Protein AF-A0A7J0CGS7-F1 (afdb_monomer)

Solvent-accessible surface area (backbone atoms only — not comparable to full-atom values): 20379 Å² total; per-residue (Å²): 140,84,88,83,87,84,87,86,82,91,81,88,86,82,91,82,91,81,92,81,90,77,93,69,84,81,72,85,71,76,72,71,74,71,77,75,74,74,71,81,88,81,63,102,56,85,58,61,68,60,52,49,52,50,50,28,60,75,68,41,31,47,98,86,70,43,71,40,63,70,55,50,46,46,33,71,73,74,38,60,82,83,57,97,81,66,72,70,46,84,43,82,38,80,36,41,23,65,70,33,46,52,50,44,50,42,43,39,75,65,57,28,50,64,46,78,47,51,88,56,91,55,56,73,32,62,70,45,42,68,52,36,56,39,71,93,54,63,36,67,67,86,49,95,53,86,90,54,68,48,64,77,43,71,78,81,80,65,86,88,43,59,65,61,55,50,50,36,58,74,70,67,52,89,84,76,89,79,73,94,56,48,52,48,98,87,67,48,82,56,32,68,50,78,43,76,56,96,92,45,74,46,38,43,52,54,39,73,77,55,43,60,75,66,52,48,73,73,69,55,72,90,82,76,82,68,75,75,75,72,78,78,73,74,73,77,86,82,76,81,86,83,74,93,71,89,75,91,77,85,86,79,88,81,89,83,89,83,90,81,90,75,95,73,77,88,80,78,83,78,79,81,79,86,74,84,85,81,82,80,79,82,87,76,86,81,88,82,85,83,82,89,133

Secondary structure (DSSP, 8-state):
--------------------------------PPP-PPPP---SS--HHHHHHHHHHHHTB-TTS-BSHHHHHHHHHH-SPP-TTPPP-EEEEE--SHHHHHHHHHHHHTT-EEEEE-SSSS---TT--EE-SBTTTTB---SSSTT--EESS-----TT-HHHHHHHHHTT----PPPSS-B-TTS-B----EEEETTEEEEHHHHHH-THHHHHTTT--S---PPPPS------TTSSS---------------------------------------PPPPPPP------

Structure (mmCIF, N/CA/C/O backbone):
data_AF-A0A7J0CGS7-F1
#
_entry.id   AF-A0A7J0CGS7-F1
#
loop_
_atom_site.group_PDB
_atom_site.id
_atom_site.type_symbol
_atom_site.label_atom_id
_atom_site.label_alt_id
_atom_site.label_comp_id
_atom_site.label_asym_id
_atom_site.label_entity_id
_atom_site.label_seq_id
_atom_site.pdbx_PDB_ins_code
_atom_site.Cartn_x
_atom_site.Cartn_y
_atom_site.Cartn_z
_atom_site.occupancy
_atom_site.B_iso_or_equiv
_atom_site.auth_seq_id
_atom_site.auth_comp_id
_atom_site.auth_asym_id
_atom_site.auth_atom_id
_atom_site.pdbx_PDB_model_num
ATOM 1 N N . MET A 1 1 ? 16.286 -44.276 34.178 1.00 36.44 1 MET A N 1
ATOM 2 C CA . MET A 1 1 ? 15.283 -45.361 34.215 1.00 36.44 1 MET A CA 1
ATOM 3 C C . MET A 1 1 ? 13.948 -44.654 34.363 1.00 36.44 1 MET A C 1
ATOM 5 O O . MET A 1 1 ? 13.832 -43.875 35.287 1.00 36.44 1 MET A O 1
ATOM 9 N N . GLU A 1 2 ? 13.006 -44.655 33.430 1.00 33.25 2 GLU A N 1
ATOM 10 C CA . GLU A 1 2 ? 12.547 -45.711 32.533 1.00 33.25 2 GLU A CA 1
ATOM 11 C C . GLU A 1 2 ? 11.778 -45.038 31.377 1.00 33.25 2 GLU A C 1
ATOM 13 O O . GLU A 1 2 ? 10.991 -44.120 31.606 1.00 33.25 2 GLU A O 1
ATOM 18 N N . ARG A 1 3 ? 12.046 -45.435 30.128 1.00 27.95 3 ARG A N 1
ATOM 19 C CA . ARG A 1 3 ? 11.238 -45.079 28.951 1.00 27.95 3 ARG A CA 1
ATOM 20 C C . ARG A 1 3 ? 10.433 -46.321 28.590 1.00 27.95 3 ARG A C 1
ATOM 22 O O . ARG A 1 3 ? 11.039 -47.327 28.239 1.00 27.95 3 ARG A O 1
ATOM 29 N N . ALA A 1 4 ? 9.108 -46.222 28.601 1.00 32.69 4 ALA A N 1
ATOM 30 C CA . ALA A 1 4 ? 8.231 -47.200 27.971 1.00 32.69 4 ALA A CA 1
ATOM 31 C C . ALA A 1 4 ? 7.630 -46.596 26.695 1.00 32.69 4 ALA A C 1
ATOM 33 O O . ALA A 1 4 ? 7.047 -45.511 26.703 1.00 32.69 4 ALA A O 1
ATOM 34 N N . GLN A 1 5 ? 7.849 -47.303 25.591 1.00 39.25 5 GLN A N 1
ATOM 35 C CA . GLN A 1 5 ? 7.242 -47.084 24.286 1.00 39.25 5 GLN A CA 1
ATOM 36 C C . GLN A 1 5 ? 5.815 -47.646 24.279 1.00 39.25 5 GLN A C 1
ATOM 38 O O . GLN A 1 5 ? 5.538 -48.643 24.938 1.00 39.25 5 GLN A O 1
ATOM 43 N N . GLY A 1 6 ? 4.934 -47.062 23.469 1.00 28.77 6 GLY A N 1
ATOM 44 C CA . GLY A 1 6 ? 3.619 -47.630 23.187 1.00 28.77 6 GLY A CA 1
ATOM 45 C C . GLY A 1 6 ? 2.931 -46.865 22.068 1.00 28.77 6 GLY A C 1
ATOM 46 O O . GLY A 1 6 ? 2.280 -45.855 22.313 1.00 28.77 6 GLY A O 1
ATOM 47 N N . GLY A 1 7 ? 3.111 -47.317 20.827 1.00 32.88 7 GLY A N 1
ATOM 48 C CA . GLY A 1 7 ? 2.268 -46.904 19.707 1.00 32.88 7 GLY A CA 1
ATOM 49 C C . GLY A 1 7 ? 0.998 -47.748 19.665 1.00 32.88 7 GLY A C 1
ATOM 50 O O . GLY A 1 7 ? 1.050 -48.915 20.029 1.00 32.88 7 GLY A O 1
ATOM 51 N N . PHE A 1 8 ? -0.115 -47.198 19.174 1.00 30.62 8 PHE A N 1
ATOM 52 C CA . PHE A 1 8 ? -1.236 -48.007 18.691 1.00 30.62 8 PHE A CA 1
ATOM 53 C C . PHE A 1 8 ? -1.986 -47.322 17.544 1.00 30.62 8 PHE A C 1
ATOM 55 O O . PHE A 1 8 ? -2.223 -46.116 17.537 1.00 30.62 8 PHE A O 1
ATOM 62 N N . SER A 1 9 ? -2.306 -48.152 16.552 1.00 31.42 9 SER A N 1
ATOM 63 C CA . SER A 1 9 ? -2.990 -47.858 15.295 1.00 31.42 9 SER A CA 1
ATOM 64 C C . SER A 1 9 ? -4.503 -48.116 15.398 1.00 31.42 9 SER A C 1
ATOM 66 O O . SER A 1 9 ? -4.988 -48.753 16.327 1.00 31.42 9 SER A O 1
ATOM 68 N N . ARG A 1 10 ? -5.218 -47.609 14.389 1.00 37.22 10 ARG A N 1
ATOM 69 C CA . ARG A 1 10 ? -6.670 -47.576 14.137 1.00 37.22 10 ARG A CA 1
ATOM 70 C C . ARG A 1 10 ? -7.429 -48.877 14.460 1.00 37.22 10 ARG A C 1
ATOM 72 O O . ARG A 1 10 ? -7.051 -49.926 13.946 1.00 37.22 10 ARG A O 1
ATOM 79 N N . ARG A 1 11 ? -8.618 -48.756 15.073 1.00 31.84 11 ARG A N 1
ATOM 80 C CA . ARG A 1 11 ? -9.937 -49.157 14.513 1.00 31.84 11 ARG A CA 1
ATOM 81 C C . ARG A 1 11 ? -11.082 -48.923 15.512 1.00 31.84 11 ARG A C 1
ATOM 83 O O . ARG A 1 11 ? -10.900 -48.929 16.719 1.00 31.84 11 ARG A O 1
ATOM 90 N N . SER A 1 12 ? -12.237 -48.688 14.905 1.00 32.53 12 SER A N 1
ATOM 91 C CA . SER A 1 12 ? -13.606 -48.489 15.375 1.00 32.53 12 SER A CA 1
ATOM 92 C C . SER A 1 12 ? -14.054 -49.236 16.636 1.00 32.53 12 SER A C 1
ATOM 94 O O . SER A 1 12 ? -13.762 -50.415 16.783 1.00 32.53 12 SER A O 1
ATOM 96 N N . PHE A 1 13 ? -14.932 -48.596 17.415 1.00 30.53 13 PHE A N 1
ATOM 97 C CA . PHE A 1 13 ? -15.983 -49.279 18.175 1.00 30.53 13 PHE A CA 1
ATOM 98 C C . PHE A 1 13 ? -17.294 -48.493 18.095 1.00 30.53 13 PHE A C 1
ATOM 100 O O . PHE A 1 13 ? -17.318 -47.270 18.227 1.00 30.53 13 PHE A O 1
ATOM 107 N N . ALA A 1 14 ? -18.368 -49.229 17.828 1.00 29.36 14 ALA A N 1
ATOM 108 C CA . ALA A 1 14 ? -19.745 -48.774 17.806 1.00 29.36 14 ALA A CA 1
ATOM 109 C C . ALA A 1 14 ? -20.474 -49.194 19.097 1.00 29.36 14 ALA A C 1
ATOM 111 O O . ALA A 1 14 ? -20.136 -50.216 19.685 1.00 29.36 14 ALA A O 1
ATOM 112 N N . ALA A 1 15 ? -21.531 -48.430 19.403 1.00 29.38 15 ALA A N 1
ATOM 113 C CA . ALA A 1 15 ? -22.762 -48.771 20.133 1.00 29.38 15 ALA A CA 1
ATOM 114 C C . ALA A 1 15 ? -22.770 -48.910 21.675 1.00 29.38 15 ALA A C 1
ATOM 116 O O . ALA A 1 15 ? -22.221 -49.847 22.238 1.00 29.38 15 ALA A O 1
ATOM 117 N N . ALA A 1 16 ? -23.552 -48.022 22.312 1.00 30.67 16 ALA A N 1
ATOM 118 C CA . ALA A 1 16 ? -24.637 -48.306 23.278 1.00 30.67 16 ALA A CA 1
ATOM 119 C C . ALA A 1 16 ? -25.334 -46.960 23.606 1.00 30.67 16 ALA A C 1
ATOM 121 O O . ALA A 1 16 ? -24.753 -46.103 24.259 1.00 30.67 16 ALA A O 1
ATOM 122 N N . VAL A 1 17 ? -26.392 -46.560 22.891 1.00 31.30 17 VAL A N 1
ATOM 123 C CA . VAL A 1 17 ? -27.827 -46.730 23.220 1.00 31.30 17 VAL A CA 1
ATOM 124 C C . VAL A 1 17 ? -28.184 -46.368 24.669 1.00 31.30 17 VAL A C 1
ATOM 126 O O . VAL A 1 17 ? -28.059 -47.178 25.578 1.00 31.30 17 VAL A O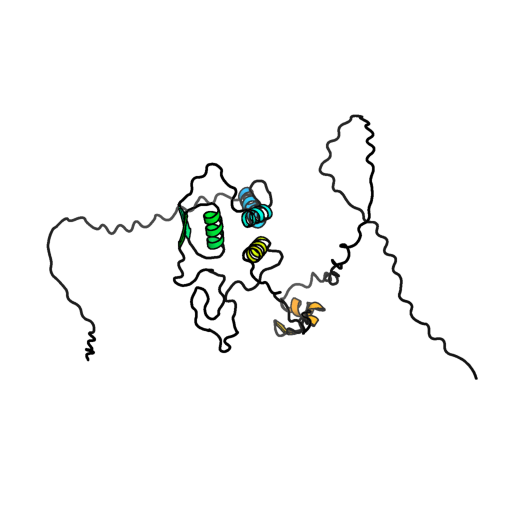 1
ATOM 129 N N . GLY A 1 18 ? -28.719 -45.155 24.832 1.00 31.28 18 GLY A N 1
ATOM 130 C CA . GLY A 1 18 ? -29.555 -44.725 25.950 1.00 31.28 18 GLY A CA 1
ATOM 131 C C . GLY A 1 18 ? -30.698 -43.883 25.384 1.00 31.28 18 GLY A C 1
ATOM 132 O O . GLY A 1 18 ? -30.481 -42.792 24.865 1.00 31.28 18 GLY A O 1
ATOM 133 N N . THR A 1 19 ? -31.896 -44.454 25.390 1.00 33.12 19 THR A N 1
ATOM 134 C CA . THR A 1 19 ? -33.140 -43.945 24.806 1.00 33.12 19 THR A CA 1
ATOM 135 C C . THR A 1 19 ? -33.780 -42.842 25.649 1.00 33.12 19 THR A C 1
ATOM 137 O O . THR A 1 19 ? -34.092 -43.074 26.813 1.00 33.12 19 THR A O 1
ATOM 140 N N . ALA A 1 20 ? -34.098 -41.704 25.030 1.00 35.62 20 ALA A N 1
ATOM 141 C CA . ALA A 1 20 ? -35.279 -40.904 25.359 1.00 35.62 20 ALA A CA 1
ATOM 142 C C . ALA A 1 20 ? -35.739 -40.157 24.098 1.00 35.62 20 ALA A C 1
ATOM 144 O O . ALA A 1 20 ? -35.007 -39.376 23.495 1.00 35.62 20 ALA A O 1
ATOM 145 N N . THR A 1 21 ? -36.948 -40.485 23.665 1.00 34.28 21 THR A N 1
ATOM 146 C CA . THR A 1 21 ? -37.617 -40.056 22.440 1.00 34.28 21 THR A CA 1
ATOM 147 C C . THR A 1 21 ? -38.177 -38.641 22.552 1.00 34.28 21 THR A C 1
ATOM 149 O O . THR A 1 21 ? -39.047 -38.407 23.385 1.00 34.28 21 THR A O 1
ATOM 152 N N . VAL A 1 22 ? -37.804 -37.750 21.630 1.00 37.41 22 VAL A N 1
ATOM 153 C CA . VAL A 1 22 ? -38.732 -36.754 21.072 1.00 37.41 22 VAL A CA 1
ATOM 154 C C . VAL A 1 22 ? -38.480 -36.697 19.571 1.00 37.41 22 VAL A C 1
ATOM 156 O O . VAL A 1 22 ? -37.397 -36.340 19.113 1.00 37.41 22 VAL A O 1
ATOM 159 N N . ALA A 1 23 ? -39.484 -37.116 18.809 1.00 38.81 23 ALA A N 1
ATOM 160 C CA . ALA A 1 23 ? -39.518 -36.944 17.373 1.00 38.81 23 ALA A CA 1
ATOM 161 C C . ALA A 1 23 ? -39.692 -35.455 17.057 1.00 38.81 23 ALA A C 1
ATOM 163 O O . ALA A 1 23 ? -40.752 -34.882 17.296 1.00 38.81 23 ALA A O 1
ATOM 164 N N . THR A 1 24 ? -38.675 -34.848 16.462 1.00 39.62 24 THR A N 1
ATOM 165 C CA . THR A 1 24 ? -38.860 -33.670 15.618 1.00 39.62 24 THR A CA 1
ATOM 166 C C . THR A 1 24 ? -38.235 -34.008 14.283 1.00 39.62 24 THR A C 1
ATOM 168 O O . THR A 1 24 ? -37.026 -34.207 14.173 1.00 39.62 24 THR A O 1
ATOM 171 N N . ALA A 1 25 ? -39.095 -34.163 13.279 1.00 39.66 25 ALA A N 1
ATOM 172 C CA . ALA A 1 25 ? -38.705 -34.383 11.903 1.00 39.66 25 ALA A CA 1
ATOM 173 C C . ALA A 1 25 ? -37.653 -33.339 11.506 1.00 39.66 25 ALA A C 1
ATOM 175 O O . ALA A 1 25 ? -37.941 -32.144 11.450 1.00 39.66 25 ALA A O 1
ATOM 176 N N . LEU A 1 26 ? -36.431 -33.792 11.231 1.00 37.88 26 LEU A N 1
ATOM 177 C CA . LEU A 1 26 ? -35.464 -33.007 10.481 1.00 37.88 26 LEU A CA 1
ATOM 178 C C . LEU A 1 26 ? -35.989 -32.945 9.049 1.00 37.88 26 LEU A C 1
ATOM 180 O O . LEU A 1 26 ? -35.627 -33.750 8.195 1.00 37.88 26 LEU A O 1
ATOM 184 N N . THR A 1 27 ? -36.894 -32.005 8.791 1.00 41.59 27 THR A N 1
ATOM 185 C CA . THR A 1 27 ? -37.111 -31.532 7.434 1.00 41.59 27 THR A CA 1
ATOM 186 C C . THR A 1 27 ? -35.782 -30.963 6.976 1.00 41.59 27 THR A C 1
ATOM 188 O O . THR A 1 27 ? -35.353 -29.907 7.445 1.00 41.59 27 THR A O 1
ATOM 191 N N . SER A 1 28 ? -35.126 -31.690 6.079 1.00 46.78 28 SER A N 1
ATOM 192 C CA . SER A 1 28 ? -34.037 -31.233 5.224 1.00 46.78 28 SER A CA 1
ATOM 193 C C . SER A 1 28 ? -34.545 -30.093 4.337 1.00 46.78 28 SER A C 1
ATOM 195 O O . SER A 1 28 ? -34.706 -30.232 3.130 1.00 46.78 28 SER A O 1
ATOM 197 N N . GLY A 1 29 ? -34.873 -28.962 4.953 1.00 40.53 29 GLY A N 1
ATOM 198 C CA . GLY A 1 29 ? -35.228 -27.727 4.289 1.00 40.53 29 GLY A CA 1
ATOM 199 C C . GLY A 1 29 ? -33.946 -27.011 3.919 1.00 40.53 29 GLY A C 1
ATOM 200 O O . GLY A 1 29 ? -33.570 -26.037 4.562 1.00 40.53 29 GLY A O 1
ATOM 201 N N . VAL A 1 30 ? -33.267 -27.488 2.876 1.00 40.78 30 VAL A N 1
ATOM 202 C CA . VAL A 1 30 ? -32.471 -26.570 2.065 1.00 40.78 30 VAL A CA 1
ATOM 203 C C . VAL A 1 30 ? -33.504 -25.657 1.420 1.00 40.78 30 VAL A C 1
ATOM 205 O O . VAL A 1 30 ? -34.083 -25.989 0.388 1.00 40.78 30 VAL A O 1
ATOM 208 N N . THR A 1 31 ? -33.813 -24.531 2.060 1.00 42.56 31 THR A N 1
ATOM 209 C CA . THR A 1 31 ? -34.445 -23.429 1.350 1.00 42.56 31 THR A CA 1
ATOM 210 C C . THR A 1 31 ? -33.420 -22.979 0.326 1.00 42.56 31 THR A C 1
ATOM 212 O O . THR A 1 31 ? -32.482 -22.242 0.627 1.00 42.56 31 THR A O 1
ATOM 215 N N . ALA A 1 32 ? -33.549 -23.499 -0.896 1.00 50.34 32 ALA A N 1
ATOM 216 C CA . ALA A 1 32 ? -32.925 -22.890 -2.049 1.00 50.34 32 ALA A CA 1
ATOM 217 C C . ALA A 1 32 ? -33.313 -21.412 -1.987 1.00 50.34 32 ALA A C 1
ATOM 219 O O . ALA A 1 32 ? -34.501 -21.081 -2.032 1.00 50.34 32 ALA A O 1
ATOM 220 N N . ALA A 1 33 ? -32.327 -20.541 -1.767 1.00 48.97 33 ALA A N 1
ATOM 221 C CA . ALA A 1 33 ? -32.548 -19.113 -1.866 1.00 48.97 33 ALA A CA 1
ATOM 222 C C . ALA A 1 33 ? -33.216 -18.883 -3.222 1.00 48.97 33 ALA A C 1
ATOM 224 O O . ALA A 1 33 ? -32.679 -19.312 -4.249 1.00 48.97 33 ALA A O 1
ATOM 225 N N . ALA A 1 34 ? -34.414 -18.293 -3.210 1.00 52.81 34 ALA A N 1
ATOM 226 C CA . ALA A 1 34 ? -35.090 -17.907 -4.436 1.00 52.81 34 ALA A CA 1
ATOM 227 C C . ALA A 1 34 ? -34.072 -17.160 -5.313 1.00 52.81 34 ALA A C 1
ATOM 229 O O . ALA A 1 34 ? -33.288 -16.370 -4.766 1.00 52.81 34 ALA A O 1
ATOM 230 N N . PRO A 1 35 ? -34.017 -17.424 -6.632 1.00 48.00 35 PRO A N 1
ATOM 231 C CA . PRO A 1 35 ? -33.112 -16.690 -7.498 1.00 48.00 35 PRO A CA 1
ATOM 232 C C . PRO A 1 35 ? -33.400 -15.213 -7.265 1.00 48.00 35 PRO A C 1
ATOM 234 O O . PRO A 1 35 ? -34.552 -14.791 -7.367 1.00 48.00 35 PRO A O 1
ATOM 237 N N . ALA A 1 36 ? -32.379 -14.459 -6.855 1.00 50.84 36 ALA A N 1
ATOM 238 C CA . ALA A 1 36 ? -32.521 -13.032 -6.636 1.00 50.84 36 ALA A CA 1
ATOM 239 C C . ALA A 1 36 ? -33.161 -12.452 -7.899 1.00 50.84 36 ALA A C 1
ATOM 241 O O . ALA A 1 36 ? -32.577 -12.570 -8.981 1.00 50.84 36 ALA A O 1
ATOM 242 N N . GLN A 1 37 ? -34.378 -11.907 -7.776 1.00 51.25 37 GLN A N 1
ATOM 243 C CA . GLN A 1 37 ? -35.023 -11.200 -8.872 1.00 51.25 37 GLN A CA 1
ATOM 244 C C . GLN A 1 37 ? -33.985 -10.215 -9.408 1.00 51.25 37 GLN A C 1
ATOM 246 O O . GLN A 1 37 ? -33.494 -9.362 -8.663 1.00 51.25 37 GLN A O 1
ATOM 251 N N . ALA A 1 38 ? -33.589 -10.381 -10.672 1.00 57.66 38 ALA A N 1
ATOM 252 C CA . ALA A 1 38 ? -32.702 -9.433 -11.315 1.00 57.66 38 ALA A CA 1
ATOM 253 C C . ALA A 1 38 ? -33.351 -8.056 -11.166 1.00 57.66 38 ALA A C 1
ATOM 255 O O . ALA A 1 38 ? -34.500 -7.873 -11.573 1.00 57.66 38 ALA A O 1
ATOM 256 N N . ALA A 1 39 ? -32.638 -7.125 -10.524 1.00 57.06 39 ALA A N 1
ATOM 257 C CA . ALA A 1 39 ? -33.094 -5.751 -10.390 1.00 57.06 39 ALA A CA 1
ATOM 258 C C . ALA A 1 39 ? -33.561 -5.254 -11.768 1.00 57.06 39 ALA A C 1
ATOM 260 O O . ALA A 1 39 ? -32.897 -5.579 -12.765 1.00 57.06 39 ALA A O 1
ATOM 261 N N . PRO A 1 40 ? -34.687 -4.523 -11.848 1.00 52.81 40 PRO A N 1
ATOM 262 C CA . PRO A 1 40 ? -35.195 -4.036 -13.120 1.00 52.81 40 PRO A CA 1
ATOM 263 C C . PRO A 1 40 ? -34.061 -3.296 -13.827 1.00 52.81 40 PRO A C 1
ATOM 265 O O . PRO A 1 40 ? -33.469 -2.363 -13.281 1.00 52.81 40 PRO A O 1
ATOM 268 N N . ARG A 1 41 ? -33.693 -3.779 -15.018 1.00 57.53 41 ARG A N 1
ATOM 269 C CA . ARG A 1 41 ? -32.693 -3.135 -15.871 1.00 57.53 41 ARG A CA 1
ATOM 270 C C . ARG A 1 41 ? -33.346 -1.950 -16.571 1.00 57.53 41 ARG A C 1
ATOM 272 O O . ARG A 1 41 ? -33.463 -1.943 -17.788 1.00 57.53 41 ARG A O 1
ATOM 279 N N . ASP A 1 42 ? -33.756 -0.965 -15.786 1.00 62.72 42 ASP A N 1
ATOM 280 C CA . ASP A 1 42 ? -34.109 0.350 -16.296 1.00 62.72 42 ASP A CA 1
ATOM 281 C C . ASP A 1 42 ? -32.905 1.267 -16.133 1.00 62.72 42 ASP A C 1
ATOM 283 O O . ASP A 1 42 ? -32.657 1.835 -15.072 1.00 62.72 42 ASP A O 1
ATOM 287 N N . SER A 1 43 ? -32.125 1.376 -17.204 1.00 59.62 43 SER A N 1
ATOM 288 C CA . SER A 1 43 ? -31.424 2.613 -17.540 1.00 59.62 43 SER A CA 1
ATOM 289 C C . SER A 1 43 ? -30.907 2.498 -18.973 1.00 59.62 43 SER A C 1
ATOM 291 O O . SER A 1 43 ? -29.764 2.113 -19.214 1.00 59.62 43 SER A O 1
ATOM 293 N N . THR A 1 44 ? -31.743 2.840 -19.949 1.00 64.12 44 THR A N 1
ATOM 294 C CA . THR A 1 44 ? -31.315 3.071 -21.341 1.00 64.12 44 THR A CA 1
ATOM 295 C C . THR A 1 44 ? -30.529 4.384 -21.505 1.00 64.12 44 THR A C 1
ATOM 297 O O . THR A 1 44 ? -30.223 4.786 -22.623 1.00 64.12 44 THR A O 1
ATOM 300 N N . GLY A 1 45 ? -30.150 5.038 -20.399 1.00 68.50 45 GLY A N 1
ATOM 301 C CA . GLY A 1 45 ? -29.319 6.239 -20.355 1.00 68.50 45 GLY A CA 1
ATOM 302 C C . GLY A 1 45 ? -28.151 6.103 -19.377 1.00 68.50 45 GLY A C 1
ATOM 303 O O . GLY A 1 45 ? -28.205 5.336 -18.415 1.00 68.50 45 GLY A O 1
ATOM 304 N N . ILE A 1 46 ? -27.081 6.856 -19.636 1.00 80.75 46 ILE A N 1
ATOM 305 C CA . ILE A 1 46 ? -25.940 6.994 -18.726 1.00 80.75 46 ILE A CA 1
ATOM 306 C C . ILE A 1 46 ? -26.437 7.669 -17.442 1.00 80.75 46 ILE A C 1
ATOM 308 O O . ILE A 1 46 ? -26.867 8.819 -17.469 1.00 80.75 46 ILE A O 1
ATOM 312 N N . ASP A 1 47 ? -26.372 6.950 -16.322 1.00 90.62 47 ASP A N 1
ATOM 313 C CA . ASP A 1 47 ? -26.670 7.490 -14.995 1.00 90.62 47 ASP A CA 1
ATOM 314 C C . ASP A 1 47 ? -25.545 8.455 -14.585 1.00 90.62 47 ASP A C 1
ATOM 316 O O . ASP A 1 47 ? -24.457 8.044 -14.165 1.00 90.62 47 ASP A O 1
ATOM 320 N N . PHE A 1 48 ? -25.799 9.752 -14.769 1.00 91.38 48 PHE A N 1
ATOM 321 C CA . PHE A 1 48 ? -24.832 10.810 -14.494 1.00 91.38 48 PHE A CA 1
ATOM 322 C C . PHE A 1 48 ? -24.390 10.825 -13.026 1.00 91.38 48 PHE A C 1
ATOM 324 O O . PHE A 1 48 ? -23.210 11.046 -12.757 1.00 91.38 48 PHE A O 1
ATOM 331 N N . ASP A 1 49 ? -25.284 10.516 -12.086 1.00 92.38 49 ASP A N 1
ATOM 332 C CA . ASP A 1 49 ? -24.959 10.491 -10.659 1.00 92.38 49 ASP A CA 1
ATOM 333 C C . ASP A 1 49 ? -24.010 9.337 -10.329 1.00 92.38 49 ASP A C 1
ATOM 335 O O . ASP A 1 49 ? -23.048 9.513 -9.573 1.00 92.38 49 ASP A O 1
ATOM 339 N N . ARG A 1 50 ? -24.195 8.168 -10.962 1.00 93.69 50 ARG A N 1
ATOM 340 C CA . ARG A 1 50 ? -23.217 7.068 -10.875 1.00 93.69 50 ARG A CA 1
ATOM 341 C C . ARG A 1 50 ? -21.881 7.453 -11.491 1.00 93.69 50 ARG A C 1
ATOM 343 O O . ARG A 1 50 ? -20.842 7.191 -10.881 1.00 93.69 50 ARG A O 1
ATOM 350 N N . CYS A 1 51 ? -21.883 8.073 -12.671 1.00 95.25 51 CYS A N 1
ATOM 351 C CA . CYS A 1 51 ? -20.654 8.548 -13.307 1.00 95.25 51 CYS A CA 1
ATOM 352 C C . CYS A 1 51 ? -19.910 9.543 -12.411 1.00 95.25 51 CYS A C 1
ATOM 354 O O . CYS A 1 51 ? -18.697 9.421 -12.236 1.00 95.25 51 CYS A O 1
ATOM 356 N N . LEU A 1 52 ? -20.631 10.479 -11.794 1.00 94.69 52 LEU A N 1
ATOM 357 C CA . LEU A 1 52 ? -20.066 11.470 -10.890 1.00 94.69 52 LEU A CA 1
ATOM 358 C C . LEU A 1 52 ? -19.530 10.830 -9.602 1.00 94.69 52 LEU A C 1
ATOM 360 O O . LEU A 1 52 ? -18.431 11.169 -9.165 1.00 94.69 52 LEU A O 1
ATOM 364 N N . ALA A 1 53 ? -20.243 9.862 -9.021 1.00 95.00 53 ALA A N 1
ATOM 365 C CA . ALA A 1 53 ? -19.771 9.114 -7.856 1.00 95.00 53 ALA A CA 1
ATOM 366 C C . ALA A 1 53 ? -18.470 8.346 -8.152 1.00 95.00 53 ALA A C 1
ATOM 368 O O . ALA A 1 53 ? -17.527 8.388 -7.357 1.00 95.00 53 ALA A O 1
ATOM 369 N N . VAL A 1 54 ? -18.385 7.694 -9.318 1.00 96.12 54 VAL A N 1
ATOM 370 C CA . VAL A 1 54 ? -17.163 7.015 -9.775 1.00 96.12 54 VAL A CA 1
ATOM 371 C C . VAL A 1 54 ? -16.036 8.021 -10.007 1.00 96.12 54 VAL A C 1
ATOM 373 O O . VAL A 1 54 ? -14.919 7.790 -9.547 1.00 96.12 54 VAL A O 1
ATOM 376 N N . ALA A 1 55 ? -16.313 9.150 -10.663 1.00 97.12 55 ALA A N 1
ATOM 377 C CA . ALA A 1 55 ? -15.320 10.194 -10.903 1.00 97.12 55 ALA A CA 1
ATOM 378 C C . ALA A 1 55 ? -14.746 10.743 -9.588 1.00 97.12 55 ALA A C 1
ATOM 380 O O . ALA A 1 55 ? -13.527 10.815 -9.436 1.00 97.12 55 ALA A O 1
ATOM 381 N N . ARG A 1 56 ? -15.599 11.040 -8.600 1.00 97.56 56 ARG A N 1
ATOM 382 C CA . ARG A 1 56 ? -15.174 11.469 -7.258 1.00 97.56 56 ARG A CA 1
ATOM 383 C C . ARG A 1 56 ? -14.317 10.415 -6.567 1.00 97.56 56 ARG A C 1
ATOM 385 O O . ARG A 1 56 ? -13.273 10.754 -6.020 1.00 97.56 56 ARG A O 1
ATOM 392 N N . ALA A 1 57 ? -14.695 9.138 -6.639 1.00 96.25 57 ALA A N 1
ATOM 393 C CA . ALA A 1 57 ? -13.902 8.055 -6.060 1.00 96.25 57 ALA A CA 1
ATOM 394 C C . ALA A 1 57 ? -12.521 7.914 -6.727 1.00 96.25 57 ALA A C 1
ATOM 396 O O . ALA A 1 57 ? -11.516 7.775 -6.029 1.00 96.25 57 ALA A O 1
ATOM 397 N N . LEU A 1 58 ? -12.455 7.997 -8.062 1.00 96.94 58 LEU A N 1
ATOM 398 C CA . LEU A 1 58 ? -11.205 7.931 -8.831 1.00 96.94 58 LEU A CA 1
ATOM 399 C C . LEU A 1 58 ? -10.282 9.119 -8.544 1.00 96.94 58 LEU A C 1
ATOM 401 O O . LEU A 1 58 ? -9.073 8.944 -8.400 1.00 96.94 58 LEU A O 1
ATOM 405 N N . LEU A 1 59 ? -10.855 10.318 -8.44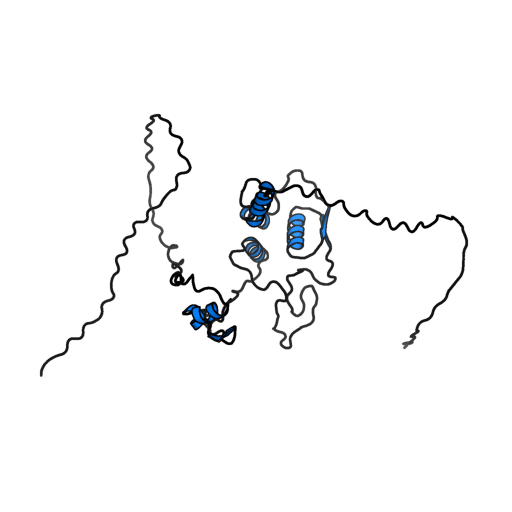3 1.00 96.94 59 LEU A N 1
ATOM 406 C CA . LEU A 1 59 ? -10.133 11.555 -8.145 1.00 96.94 59 LEU A CA 1
ATOM 407 C C . LEU A 1 59 ? -9.890 11.758 -6.641 1.00 96.94 59 LEU A C 1
ATOM 409 O O . LEU A 1 59 ? -9.228 12.719 -6.250 1.00 96.94 59 LEU A O 1
ATOM 413 N N . VAL A 1 60 ? -10.381 10.842 -5.799 1.00 96.44 60 VAL A N 1
ATOM 414 C CA . VAL A 1 60 ? -10.234 10.870 -4.337 1.00 96.44 60 VAL A CA 1
ATOM 415 C C . VAL A 1 60 ? -10.791 12.181 -3.755 1.00 96.44 60 VAL A C 1
ATOM 417 O O . VAL A 1 60 ? -10.136 12.885 -2.980 1.00 96.44 60 VAL A O 1
ATOM 420 N N . LEU A 1 61 ? -12.018 12.509 -4.164 1.00 97.31 61 LEU A N 1
ATOM 421 C CA . LEU A 1 61 ? -12.796 13.672 -3.739 1.00 97.31 61 LEU A CA 1
ATOM 422 C C . LEU A 1 61 ? -13.936 13.262 -2.799 1.00 97.31 61 LEU A C 1
ATOM 424 O O . LEU A 1 61 ? -14.400 12.120 -2.827 1.00 97.31 61 LEU A O 1
ATOM 428 N N . ASP A 1 62 ? -14.391 14.198 -1.968 1.00 95.94 62 ASP A N 1
ATOM 429 C CA . ASP A 1 62 ? -15.622 14.039 -1.188 1.00 95.94 62 ASP A CA 1
ATOM 430 C C . ASP A 1 62 ? -16.892 14.426 -1.974 1.00 95.94 62 ASP A C 1
ATOM 432 O O . ASP A 1 62 ? -16.857 14.652 -3.183 1.00 95.94 62 ASP A O 1
ATOM 436 N N . SER A 1 63 ? -18.042 14.456 -1.290 1.00 94.44 63 SER A N 1
ATOM 437 C CA . SER A 1 63 ? -19.334 14.822 -1.888 1.00 94.44 63 SER A CA 1
ATOM 438 C C . SER A 1 63 ? -19.414 16.280 -2.344 1.00 94.44 63 SER A C 1
ATOM 440 O O . SER A 1 63 ? -20.257 16.592 -3.180 1.00 94.44 63 SER A O 1
ATOM 442 N N . ASP A 1 64 ? -18.544 17.143 -1.812 1.00 95.44 64 ASP A N 1
ATOM 443 C CA . ASP A 1 64 ? -18.475 18.576 -2.103 1.00 95.44 64 ASP A CA 1
ATOM 444 C C . ASP A 1 64 ? -17.341 18.879 -3.108 1.00 95.44 64 ASP A C 1
ATOM 446 O O . ASP A 1 64 ? -16.895 20.023 -3.216 1.00 95.44 64 ASP A O 1
ATOM 450 N N . ASP A 1 65 ? -16.827 17.850 -3.796 1.00 96.50 65 ASP A N 1
ATOM 451 C CA . ASP A 1 65 ? -15.724 17.922 -4.762 1.00 96.50 65 ASP A CA 1
ATOM 452 C C . ASP A 1 65 ? -14.390 18.419 -4.170 1.00 96.50 65 ASP A C 1
ATOM 454 O O . ASP A 1 65 ? -13.518 18.935 -4.877 1.00 96.50 65 ASP A O 1
ATOM 458 N N . ARG A 1 66 ? -14.179 18.232 -2.858 1.00 97.25 66 ARG A N 1
ATOM 459 C CA . ARG A 1 66 ? -12.925 18.610 -2.188 1.00 97.25 66 ARG A CA 1
ATOM 460 C C . ARG A 1 66 ? -11.935 17.441 -2.143 1.00 97.25 66 ARG A C 1
ATOM 462 O O . ARG A 1 66 ? -12.327 16.322 -1.809 1.00 97.25 66 ARG A O 1
ATOM 469 N N . PRO A 1 67 ? -10.627 17.675 -2.378 1.00 97.12 67 PRO A N 1
ATOM 470 C CA . PRO A 1 67 ? -9.610 16.630 -2.272 1.00 97.12 67 PRO A CA 1
ATOM 471 C C . PRO A 1 67 ? -9.503 16.026 -0.868 1.00 97.12 67 PRO A C 1
ATOM 473 O O . PRO A 1 67 ? -9.272 16.731 0.117 1.00 97.12 67 PRO A O 1
ATOM 476 N N . LEU A 1 68 ? -9.577 14.697 -0.773 1.00 97.00 68 LEU A N 1
ATOM 477 C CA . LEU A 1 68 ? -9.509 13.980 0.505 1.00 97.00 68 LEU A CA 1
ATOM 478 C C . LEU A 1 68 ? -8.074 13.730 0.993 1.00 97.00 68 LEU A C 1
ATOM 480 O O . LEU A 1 68 ? -7.846 13.600 2.198 1.00 97.00 68 LEU A O 1
ATOM 484 N N . VAL A 1 69 ? -7.085 13.687 0.094 1.00 96.88 69 VAL A N 1
ATOM 485 C CA . VAL A 1 69 ? -5.690 13.341 0.438 1.00 96.88 69 VAL A CA 1
ATOM 486 C C . VAL A 1 69 ? -5.091 14.247 1.532 1.00 96.88 69 VAL A C 1
ATOM 488 O O . VAL A 1 69 ? -4.569 13.695 2.506 1.00 96.88 69 VAL A O 1
ATOM 491 N N . PRO A 1 70 ? -5.201 15.593 1.481 1.00 96.50 70 PRO A N 1
ATOM 492 C CA . PRO A 1 70 ? -4.673 16.458 2.545 1.00 96.50 70 PRO A CA 1
ATOM 493 C C . PRO A 1 70 ? -5.334 16.211 3.911 1.00 96.50 70 PRO A C 1
ATOM 495 O O . PRO A 1 70 ? -4.682 16.240 4.963 1.00 96.50 70 PRO A O 1
ATOM 498 N N . ARG A 1 71 ? -6.638 15.908 3.908 1.00 95.56 71 ARG A N 1
ATOM 499 C CA . ARG A 1 71 ? -7.378 15.540 5.120 1.00 95.56 71 ARG A CA 1
ATOM 500 C C . ARG A 1 71 ? -6.864 14.218 5.687 1.00 95.56 71 ARG A C 1
ATOM 502 O O . ARG A 1 71 ? -6.624 14.133 6.890 1.00 95.56 71 ARG A O 1
ATOM 509 N N . TYR A 1 72 ? -6.634 13.213 4.846 1.00 96.69 72 TYR A N 1
ATOM 510 C CA . TYR A 1 72 ? -6.065 11.934 5.276 1.00 96.69 72 TYR A CA 1
ATOM 511 C C . TYR A 1 72 ? -4.642 12.077 5.820 1.00 96.69 72 TYR A C 1
ATOM 513 O O . TYR A 1 72 ? -4.347 11.499 6.862 1.00 96.69 72 TYR A O 1
ATOM 521 N N . GLN A 1 73 ? -3.786 12.907 5.217 1.00 95.62 73 GLN A N 1
ATOM 522 C CA . GLN A 1 73 ? -2.465 13.216 5.786 1.00 95.62 73 GLN A CA 1
ATOM 523 C C . GLN A 1 73 ? -2.575 13.835 7.183 1.00 95.62 73 GLN A C 1
ATOM 525 O O . GLN A 1 73 ? -1.819 13.480 8.087 1.00 95.62 73 GLN A O 1
ATOM 530 N N . THR A 1 74 ? -3.539 14.736 7.382 1.00 95.88 74 THR A N 1
ATOM 531 C CA . THR A 1 74 ? -3.796 15.330 8.700 1.00 95.88 74 THR A CA 1
ATOM 532 C C . THR A 1 74 ? -4.217 14.269 9.714 1.00 95.88 74 THR A C 1
ATOM 534 O O . THR A 1 74 ? -3.702 14.272 10.830 1.00 95.88 74 THR A O 1
ATOM 537 N N . VAL A 1 75 ? -5.093 13.335 9.325 1.00 96.12 75 VAL A N 1
ATOM 538 C CA . VAL A 1 75 ? -5.506 12.205 10.174 1.00 96.12 75 VAL A CA 1
ATOM 539 C C . VAL A 1 75 ? -4.326 11.299 10.516 1.00 96.12 75 VAL A C 1
ATOM 541 O O . VAL A 1 75 ? -4.180 10.907 11.669 1.00 96.12 75 VAL A O 1
ATOM 544 N N . LEU A 1 76 ? -3.450 10.999 9.555 1.00 95.62 76 LEU A N 1
ATOM 545 C CA . LEU A 1 76 ? -2.251 10.205 9.821 1.00 95.62 76 LEU A CA 1
ATOM 546 C C . LEU A 1 76 ? -1.341 10.902 10.839 1.00 95.62 76 LEU A C 1
ATOM 548 O O . LEU A 1 76 ? -0.889 10.268 11.786 1.00 95.62 76 LEU A O 1
ATOM 552 N N . LYS A 1 77 ? -1.102 12.210 10.693 1.00 93.69 77 LYS A N 1
ATOM 553 C CA . LYS A 1 77 ? -0.233 12.988 11.597 1.00 93.69 77 LYS A CA 1
ATOM 554 C C . LYS A 1 77 ? -0.830 13.161 12.990 1.00 93.69 77 LYS A C 1
ATOM 556 O O . LYS A 1 77 ? -0.195 12.874 14.004 1.00 93.69 77 LYS A O 1
ATOM 561 N N . LYS A 1 78 ? -2.062 13.664 13.046 1.00 93.56 78 LYS A N 1
ATOM 562 C CA . LYS A 1 78 ? -2.697 14.151 14.279 1.00 93.56 78 LYS A CA 1
ATOM 563 C C . LYS A 1 78 ? -3.625 13.125 14.928 1.00 93.56 78 LYS A C 1
ATOM 565 O O . LYS A 1 78 ? -3.992 13.292 16.084 1.00 93.56 78 LYS A O 1
ATOM 570 N N . GLY A 1 79 ? -3.942 12.035 14.234 1.00 93.25 79 GLY A N 1
ATOM 571 C CA . GLY A 1 79 ? -4.966 11.079 14.642 1.00 93.25 79 GLY A CA 1
ATOM 572 C C . GLY A 1 79 ? -6.359 11.468 14.144 1.00 93.25 79 GLY A C 1
ATOM 573 O O . GLY A 1 79 ? -6.561 12.505 13.507 1.00 93.25 79 GLY A O 1
ATOM 574 N N . LEU A 1 80 ? -7.335 10.603 14.426 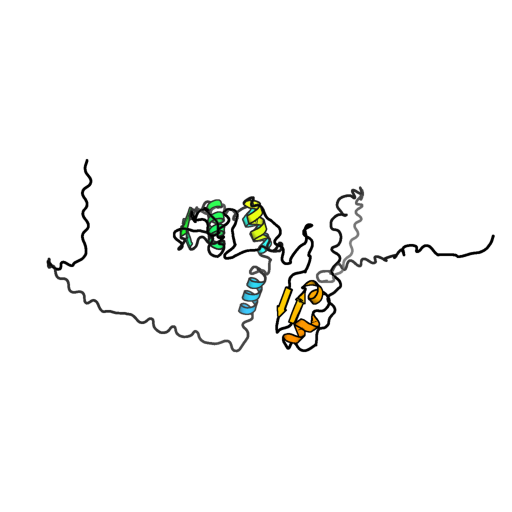1.00 93.44 80 LEU A N 1
ATOM 575 C CA . LEU A 1 80 ? -8.737 10.877 14.120 1.00 93.44 80 LEU A CA 1
ATOM 576 C C . LEU A 1 80 ? -9.227 12.100 14.916 1.00 93.44 80 LEU A C 1
ATOM 578 O O . LEU A 1 80 ? -8.812 12.286 16.062 1.00 93.44 80 LEU A O 1
ATOM 582 N N . PRO A 1 81 ? -10.111 12.933 14.337 1.00 88.31 81 PRO A N 1
ATOM 583 C CA . PRO A 1 81 ? -10.637 14.103 15.026 1.00 88.31 81 PRO A CA 1
ATOM 584 C C . PRO A 1 81 ? -11.349 13.686 16.315 1.00 88.31 81 PRO A C 1
ATOM 586 O O . PRO A 1 81 ? -12.272 12.868 16.290 1.00 88.31 81 PRO A O 1
ATOM 589 N N . ALA A 1 82 ? -10.921 14.267 17.438 1.00 76.31 82 ALA A N 1
ATOM 590 C CA . ALA A 1 82 ? -11.505 13.995 18.740 1.00 76.31 82 ALA A CA 1
ATOM 591 C C . ALA A 1 82 ? -12.978 14.419 18.749 1.00 76.31 82 ALA A C 1
ATOM 593 O O . ALA A 1 82 ? -13.319 15.592 18.602 1.00 76.31 82 ALA A O 1
ATOM 594 N N . GLN A 1 83 ? -13.868 13.454 18.941 1.00 76.81 83 GLN A N 1
ATOM 595 C CA . GLN A 1 83 ? -15.275 13.727 19.180 1.00 76.81 83 GLN A CA 1
ATOM 596 C C . GLN A 1 83 ? -15.445 13.909 20.689 1.00 76.81 83 GLN A C 1
ATOM 598 O O . GLN A 1 83 ? -15.431 12.932 21.431 1.00 76.81 83 GLN A O 1
ATOM 603 N N . ARG A 1 84 ? -15.605 15.160 21.150 1.00 64.00 84 ARG A N 1
ATOM 604 C CA . ARG A 1 84 ? -15.617 15.566 22.578 1.00 64.00 84 ARG A CA 1
ATOM 605 C C . ARG A 1 84 ? -16.617 14.799 23.468 1.00 64.00 84 ARG A C 1
ATOM 607 O O . ARG A 1 84 ? -16.561 14.909 24.685 1.00 64.00 84 ARG A O 1
ATOM 614 N N . ARG A 1 85 ? -17.553 14.051 22.874 1.00 68.62 85 ARG A N 1
ATOM 615 C CA . ARG A 1 85 ? -18.566 13.228 23.558 1.00 68.62 85 ARG A CA 1
ATOM 616 C C . ARG A 1 85 ? -18.604 11.766 23.094 1.00 68.62 85 ARG A C 1
ATOM 618 O O . ARG A 1 85 ? -19.484 11.024 23.524 1.00 68.62 85 ARG A O 1
ATOM 625 N N . ALA A 1 86 ? -17.706 11.338 22.207 1.00 76.69 86 ALA A N 1
ATOM 626 C CA . ALA A 1 86 ? -17.709 9.954 21.752 1.00 76.69 86 ALA A CA 1
ATOM 627 C C . ALA A 1 86 ? -17.147 9.049 22.847 1.00 76.69 86 ALA A C 1
ATOM 629 O O . ALA A 1 86 ? -16.001 9.188 23.266 1.00 76.69 86 ALA A O 1
ATOM 630 N N . ARG A 1 87 ? -17.971 8.105 23.299 1.00 87.19 87 ARG A N 1
ATOM 631 C CA . ARG A 1 87 ? -17.522 7.039 24.192 1.00 87.19 87 ARG A CA 1
ATOM 632 C C . ARG A 1 87 ? -16.659 6.037 23.411 1.00 87.19 87 ARG A C 1
ATOM 634 O O . ARG A 1 87 ? -16.970 5.776 22.241 1.00 87.19 87 ARG A O 1
ATOM 641 N N . PRO A 1 88 ? -15.623 5.448 24.039 1.00 93.12 88 PRO A N 1
ATOM 642 C CA . PRO A 1 88 ? -14.907 4.307 23.483 1.00 93.12 88 PRO A CA 1
ATOM 643 C C . PRO A 1 88 ? -15.872 3.230 22.980 1.00 93.12 88 PRO A C 1
ATOM 645 O O . PRO A 1 88 ? -16.894 2.948 23.603 1.00 93.12 88 PRO A O 1
ATOM 648 N N . LYS A 1 89 ? -15.538 2.630 21.837 1.00 95.38 89 LYS A N 1
ATOM 649 C CA . LYS A 1 89 ? -16.310 1.544 21.214 1.00 95.38 89 LYS A CA 1
ATOM 650 C C . LYS A 1 89 ? -15.437 0.306 21.093 1.00 95.38 89 LYS A C 1
ATOM 652 O O . LYS A 1 89 ? -14.219 0.436 20.971 1.00 95.38 89 LYS A O 1
ATOM 657 N N . ASN A 1 90 ? -16.076 -0.858 21.066 1.00 97.88 90 ASN A N 1
ATOM 658 C CA . ASN A 1 90 ? -15.445 -2.106 20.660 1.00 97.88 90 ASN A CA 1
ATOM 659 C C . ASN A 1 90 ? -15.533 -2.207 19.134 1.00 97.88 90 ASN A C 1
ATOM 661 O O . ASN A 1 90 ? -16.633 -2.168 18.584 1.00 97.88 90 ASN A O 1
ATOM 665 N N . VAL A 1 91 ? -14.393 -2.294 18.453 1.00 98.12 91 VAL A N 1
ATOM 666 C CA . VAL A 1 91 ? -14.319 -2.362 16.990 1.00 98.12 91 VAL A CA 1
ATOM 667 C C . VAL A 1 91 ? -13.588 -3.629 16.578 1.00 98.12 91 VAL A C 1
ATOM 669 O O . VAL A 1 91 ? -12.473 -3.882 17.029 1.00 98.12 91 VAL A O 1
ATOM 672 N N . MET A 1 92 ? -14.209 -4.409 15.699 1.00 98.50 92 MET A N 1
ATOM 673 C CA . MET A 1 92 ? -13.591 -5.573 15.075 1.00 98.50 92 MET A CA 1
ATOM 674 C C . MET A 1 92 ? -13.115 -5.204 13.671 1.00 98.50 92 MET A C 1
ATOM 676 O O . MET A 1 92 ? -13.889 -4.689 12.867 1.00 98.50 92 MET A O 1
ATOM 680 N N . VAL A 1 93 ? -11.842 -5.461 13.384 1.00 98.69 93 VAL A N 1
ATOM 681 C CA . VAL A 1 93 ? -11.224 -5.267 12.070 1.00 98.69 93 VAL A CA 1
ATOM 682 C C . VAL A 1 93 ? -10.878 -6.636 11.502 1.00 98.69 93 VAL A C 1
ATOM 684 O O . VAL A 1 93 ? -10.162 -7.404 12.139 1.00 98.69 93 VAL A O 1
ATOM 687 N N . ILE A 1 94 ? -11.381 -6.940 10.307 1.00 98.50 94 ILE A N 1
ATOM 688 C CA . ILE A 1 94 ? -11.123 -8.208 9.617 1.00 98.50 94 ILE A CA 1
ATOM 689 C C . ILE A 1 94 ? -10.004 -7.981 8.592 1.00 98.50 94 ILE A C 1
ATOM 691 O O . ILE A 1 94 ? -10.150 -7.187 7.664 1.00 98.50 94 ILE A O 1
ATOM 695 N N . GLY A 1 95 ? -8.887 -8.678 8.780 1.00 98.44 95 GLY A N 1
ATOM 696 C CA . GLY A 1 95 ? -7.666 -8.619 7.983 1.00 98.44 95 GLY A CA 1
ATOM 697 C C . GLY A 1 95 ? -6.597 -7.690 8.570 1.00 98.44 95 GLY A C 1
ATOM 698 O O . GLY A 1 95 ? -6.792 -6.483 8.693 1.00 98.44 95 GLY A O 1
ATOM 699 N N . ALA A 1 96 ? -5.411 -8.232 8.832 1.00 98.12 96 ALA A N 1
ATOM 700 C CA . ALA A 1 96 ? -4.189 -7.526 9.217 1.00 98.12 96 ALA A CA 1
ATOM 701 C C . ALA A 1 96 ? -3.311 -7.171 7.998 1.00 98.12 96 ALA A C 1
ATOM 703 O O . ALA A 1 96 ? -2.081 -7.212 8.058 1.00 98.12 96 ALA A O 1
ATOM 704 N N . GLY A 1 97 ? -3.927 -6.802 6.871 1.00 98.19 97 GLY A N 1
ATOM 705 C CA . GLY A 1 97 ? -3.243 -6.124 5.762 1.00 98.19 97 GLY A CA 1
ATOM 706 C C . GLY A 1 97 ? -3.034 -4.624 6.036 1.00 98.19 97 GLY A C 1
ATOM 707 O O . GLY A 1 97 ? -3.509 -4.121 7.053 1.00 98.19 97 GLY A O 1
ATOM 708 N N . PRO A 1 98 ? -2.400 -3.859 5.123 1.00 97.88 98 PRO A N 1
ATOM 709 C CA . PRO A 1 98 ? -2.114 -2.437 5.346 1.00 97.88 98 PRO A CA 1
ATOM 710 C C . PRO A 1 98 ? -3.358 -1.603 5.675 1.00 97.88 98 PRO A C 1
ATOM 712 O O . PRO A 1 98 ? -3.316 -0.770 6.574 1.00 97.88 98 PRO A O 1
ATOM 715 N N . ALA A 1 99 ? -4.487 -1.868 5.006 1.00 98.19 99 ALA A N 1
ATOM 716 C CA . ALA A 1 99 ? -5.748 -1.180 5.278 1.00 98.19 99 ALA A CA 1
ATOM 717 C C . ALA A 1 99 ? -6.248 -1.430 6.713 1.00 98.19 99 ALA A C 1
ATOM 719 O O . ALA A 1 99 ? -6.521 -0.481 7.446 1.00 98.19 99 ALA A O 1
ATOM 720 N N . GLY A 1 100 ? -6.323 -2.699 7.129 1.00 98.44 100 GLY A N 1
ATOM 721 C CA . GLY A 1 100 ? -6.804 -3.069 8.458 1.00 98.44 100 GLY A CA 1
ATOM 722 C C . GLY A 1 100 ? -5.852 -2.646 9.574 1.00 98.44 100 GLY A C 1
ATOM 723 O O . GLY A 1 100 ? -6.304 -2.109 10.581 1.00 98.44 100 GLY A O 1
ATOM 724 N N . LEU A 1 101 ? -4.537 -2.785 9.377 1.00 98.19 101 LEU A N 1
ATOM 725 C CA . LEU A 1 101 ? -3.533 -2.346 10.350 1.00 98.19 101 LEU A CA 1
ATOM 726 C C . LEU A 1 101 ? -3.574 -0.831 10.574 1.00 98.19 101 LEU A C 1
ATOM 728 O O . LEU A 1 101 ? -3.573 -0.394 11.723 1.00 98.19 101 LEU A O 1
ATOM 732 N N . VAL A 1 102 ? -3.663 -0.024 9.510 1.00 98.19 102 VAL A N 1
ATOM 733 C CA . VAL A 1 102 ? -3.756 1.441 9.639 1.00 98.19 102 VAL A CA 1
ATOM 734 C C . VAL A 1 102 ? -5.079 1.853 10.289 1.00 98.19 102 VAL A C 1
ATOM 736 O O . VAL A 1 102 ? -5.076 2.700 11.183 1.00 98.19 102 VAL A O 1
ATOM 739 N N . ALA A 1 103 ? -6.202 1.234 9.905 1.00 98.25 103 ALA A N 1
ATOM 740 C CA . ALA A 1 103 ? -7.499 1.499 10.528 1.00 98.25 103 ALA A CA 1
ATOM 741 C C . ALA A 1 103 ? -7.490 1.153 12.025 1.00 98.25 103 ALA A C 1
ATOM 743 O O . ALA A 1 103 ? -7.863 1.981 12.858 1.00 98.25 103 ALA A O 1
ATOM 744 N N . ALA A 1 104 ? -7.007 -0.041 12.376 1.00 98.25 104 ALA A N 1
ATOM 745 C CA . ALA A 1 104 ? -6.903 -0.494 13.755 1.00 98.25 104 ALA A CA 1
ATOM 746 C C . ALA A 1 104 ? -5.985 0.407 14.586 1.00 98.25 104 ALA A C 1
ATOM 748 O O . ALA A 1 104 ? -6.328 0.765 15.712 1.00 98.25 104 ALA A O 1
ATOM 749 N N . TRP A 1 105 ? -4.849 0.819 14.020 1.00 97.50 105 TRP A N 1
ATOM 750 C CA . TRP A 1 105 ? -3.909 1.735 14.659 1.00 97.50 105 TRP A CA 1
ATOM 751 C C . TRP A 1 105 ? -4.539 3.105 14.948 1.00 97.50 105 TRP A C 1
ATOM 753 O O . TRP A 1 105 ? -4.477 3.574 16.086 1.00 97.50 105 TRP A O 1
ATOM 763 N N . LEU A 1 106 ? -5.210 3.718 13.965 1.00 97.12 106 LEU A N 1
ATOM 764 C CA . LEU A 1 106 ? -5.882 5.012 14.135 1.00 97.12 106 LEU A CA 1
ATOM 765 C C . LEU A 1 106 ? -7.031 4.946 15.150 1.00 97.12 106 LEU A C 1
ATOM 767 O O . LEU A 1 106 ? -7.151 5.829 16.000 1.00 97.12 106 LEU A O 1
ATOM 771 N N . LEU A 1 107 ? -7.854 3.896 15.095 1.00 96.62 107 LEU A N 1
ATOM 772 C CA . LEU A 1 107 ? -8.966 3.693 16.028 1.00 96.62 107 LEU A CA 1
ATOM 773 C C . LEU A 1 107 ? -8.473 3.438 17.456 1.00 96.62 107 LEU A C 1
ATOM 775 O O . LEU A 1 107 ? -9.018 4.007 18.402 1.00 96.62 107 LEU A O 1
ATOM 779 N N . LYS A 1 108 ? -7.408 2.644 17.617 1.00 96.19 108 LYS A N 1
ATOM 780 C CA . LYS A 1 108 ? -6.768 2.419 18.918 1.00 96.19 108 LYS A CA 1
ATOM 781 C C . LYS A 1 108 ? -6.191 3.720 19.480 1.00 96.19 108 LYS A C 1
ATOM 783 O O . LYS A 1 108 ? -6.418 4.021 20.647 1.00 96.19 108 LYS A O 1
ATOM 788 N N . LYS A 1 109 ? -5.513 4.529 18.653 1.00 93.88 109 LYS A N 1
ATOM 789 C CA . LYS A 1 109 ? -4.993 5.857 19.040 1.00 93.88 109 LYS A CA 1
ATOM 790 C C . LYS A 1 109 ? -6.111 6.828 19.445 1.00 93.88 109 LYS A C 1
ATOM 792 O O . LYS A 1 109 ? -5.894 7.672 20.305 1.00 93.88 109 LYS A O 1
ATOM 797 N N . ALA A 1 110 ? -7.304 6.684 18.870 1.00 94.25 110 ALA A N 1
ATOM 798 C CA . ALA A 1 110 ? -8.495 7.447 19.243 1.00 94.25 110 ALA A CA 1
ATOM 799 C C . ALA A 1 110 ? -9.211 6.925 20.510 1.00 94.25 110 ALA A C 1
ATOM 801 O O . ALA A 1 110 ? -10.250 7.462 20.885 1.00 94.25 110 ALA A O 1
ATOM 802 N N . GLY A 1 111 ? -8.675 5.893 21.175 1.00 94.00 111 GLY A N 1
ATOM 803 C CA . GLY A 1 111 ? -9.204 5.368 22.437 1.00 94.00 111 GLY A CA 1
ATOM 804 C C . GLY A 1 111 ? -10.258 4.267 22.292 1.00 94.00 111 GLY A C 1
ATOM 805 O O . GLY A 1 111 ? -10.890 3.901 23.280 1.00 94.00 111 GLY A O 1
ATOM 806 N N . HIS A 1 112 ? -10.468 3.715 21.093 1.00 96.00 112 HIS A N 1
ATOM 807 C CA . HIS A 1 112 ? -11.346 2.557 20.911 1.00 96.00 112 HIS A CA 1
ATOM 808 C C . HIS A 1 112 ? -10.647 1.251 21.319 1.00 96.00 112 HIS A C 1
ATOM 810 O O . HIS A 1 112 ? -9.434 1.094 21.161 1.00 96.00 112 HIS A O 1
ATOM 816 N N . ARG A 1 113 ? -11.429 0.271 21.783 1.00 97.69 113 ARG A N 1
ATOM 817 C CA . ARG A 1 113 ? -10.953 -1.103 21.973 1.00 97.69 113 ARG A CA 1
ATOM 818 C C . ARG A 1 113 ? -11.045 -1.821 20.633 1.00 97.69 113 ARG A C 1
ATOM 820 O O . ARG A 1 113 ? -12.143 -2.052 20.137 1.00 97.69 113 ARG A O 1
ATOM 827 N N . VAL A 1 114 ? -9.902 -2.154 20.043 1.00 98.44 114 VAL A N 1
ATOM 828 C CA . VAL A 1 114 ? -9.840 -2.755 18.705 1.00 98.44 114 VAL A CA 1
ATOM 829 C C . VAL A 1 114 ? -9.371 -4.204 18.783 1.00 98.44 114 VAL A C 1
ATOM 831 O O . VAL A 1 114 ? -8.322 -4.478 19.364 1.00 98.44 114 VAL A O 1
ATOM 834 N N . THR A 1 115 ? -10.123 -5.103 18.153 1.00 98.56 115 THR A N 1
ATOM 835 C CA . THR A 1 115 ? -9.741 -6.500 17.911 1.00 98.56 115 THR A CA 1
ATOM 836 C C . THR A 1 115 ? -9.472 -6.674 16.421 1.00 98.56 115 THR A C 1
ATOM 838 O O . THR A 1 115 ? -10.333 -6.351 15.606 1.00 98.56 115 THR A O 1
ATOM 841 N N . VAL A 1 116 ? -8.294 -7.180 16.056 1.00 98.44 116 VAL A N 1
ATOM 842 C CA . VAL A 1 116 ? -7.938 -7.479 14.661 1.00 98.44 116 VAL A CA 1
ATOM 843 C C . VAL A 1 116 ? -7.960 -8.991 14.466 1.00 98.44 116 VAL A C 1
ATOM 845 O O . VAL A 1 116 ? -7.278 -9.702 15.199 1.00 98.44 116 VAL A O 1
ATOM 848 N N . LEU A 1 117 ? -8.737 -9.470 13.497 1.00 98.19 117 LEU A N 1
ATOM 849 C CA . LEU A 1 117 ? -8.799 -10.878 13.108 1.00 98.19 117 LEU A CA 1
ATOM 850 C C . LEU A 1 117 ? -8.082 -11.058 11.776 1.00 98.19 117 LEU A C 1
ATOM 852 O O . LEU A 1 117 ? -8.512 -10.499 10.773 1.00 98.19 117 LEU A O 1
ATOM 856 N N . GLU A 1 118 ? -7.006 -11.830 11.751 1.00 97.94 118 GLU A N 1
ATOM 857 C CA . GLU A 1 118 ? -6.282 -12.179 10.527 1.00 97.94 118 GLU A CA 1
ATOM 858 C C . GLU A 1 118 ? -6.473 -13.665 10.235 1.00 97.94 118 GLU A C 1
ATOM 860 O O . GLU A 1 118 ? -6.378 -14.492 11.138 1.00 97.94 118 GLU A O 1
ATOM 865 N N . ALA A 1 119 ? -6.767 -13.992 8.976 1.00 97.94 119 ALA A N 1
ATOM 866 C CA . ALA A 1 119 ? -6.967 -15.374 8.555 1.00 97.94 119 ALA A CA 1
ATOM 867 C C . ALA A 1 119 ? -5.640 -16.143 8.508 1.00 97.94 119 ALA A C 1
ATOM 869 O O . ALA A 1 119 ? -5.594 -17.342 8.770 1.00 97.94 119 ALA A O 1
ATOM 870 N N . ASN A 1 120 ? -4.552 -15.456 8.163 1.00 95.75 120 ASN A N 1
ATOM 871 C CA . ASN A 1 120 ? -3.221 -16.026 8.163 1.00 95.75 120 ASN A CA 1
ATOM 872 C C . ASN A 1 120 ? -2.716 -16.254 9.603 1.00 95.75 120 ASN A C 1
ATOM 874 O O . ASN A 1 120 ? -2.507 -15.310 10.363 1.00 95.75 120 ASN A O 1
ATOM 878 N N . GLY A 1 121 ? -2.473 -17.518 9.956 1.00 94.19 121 GLY A N 1
ATOM 879 C CA . GLY A 1 121 ? -2.115 -17.919 11.319 1.00 94.19 121 GLY A CA 1
ATOM 880 C C . GLY A 1 121 ? -0.722 -17.502 11.800 1.00 94.19 121 GLY A C 1
ATOM 881 O O . GLY A 1 121 ? -0.459 -17.609 12.993 1.00 94.19 121 GLY A O 1
ATOM 882 N N . ASN A 1 122 ? 0.173 -17.038 10.921 1.00 93.25 122 ASN A N 1
ATOM 883 C CA . ASN A 1 122 ? 1.544 -16.693 11.312 1.00 93.25 122 ASN A CA 1
ATOM 884 C C . ASN A 1 122 ? 2.017 -15.312 10.847 1.00 93.25 122 ASN A C 1
ATOM 886 O O . ASN A 1 122 ? 3.137 -14.923 11.173 1.00 93.25 122 ASN A O 1
ATOM 890 N N . ARG A 1 123 ? 1.214 -14.550 10.091 1.00 95.06 123 ARG A N 1
ATOM 891 C CA . ARG A 1 123 ? 1.730 -13.343 9.436 1.00 95.06 123 ARG A CA 1
ATOM 892 C C . ARG A 1 123 ? 0.705 -12.231 9.214 1.00 95.06 123 ARG A C 1
ATOM 894 O O . ARG A 1 123 ? -0.276 -12.401 8.500 1.00 95.06 123 ARG A O 1
ATOM 901 N N . ALA A 1 124 ? 1.049 -11.026 9.672 1.00 96.06 124 ALA A N 1
ATOM 902 C CA . ALA A 1 124 ? 0.430 -9.771 9.244 1.00 96.06 124 ALA A CA 1
ATOM 903 C C . ALA A 1 124 ? 1.092 -9.177 7.977 1.00 96.06 124 ALA A C 1
ATOM 905 O O . ALA A 1 124 ? 2.232 -9.487 7.636 1.00 96.06 124 ALA A O 1
ATOM 906 N N . GLY A 1 125 ? 0.385 -8.283 7.282 1.00 96.00 125 GLY A N 1
ATOM 907 C CA . GLY A 1 125 ? 0.866 -7.549 6.101 1.00 96.00 125 GLY A CA 1
ATOM 908 C C . GLY A 1 125 ? 0.127 -7.884 4.802 1.00 96.00 125 GLY A C 1
ATOM 909 O O . GLY A 1 125 ? 0.178 -7.111 3.844 1.00 96.00 125 GLY A O 1
ATOM 910 N N . GLY A 1 126 ? -0.626 -8.988 4.756 1.00 96.62 126 GLY A N 1
ATOM 911 C CA . GLY A 1 126 ? -1.430 -9.369 3.590 1.00 96.62 126 GLY A CA 1
ATOM 912 C C . GLY A 1 126 ? -0.594 -9.438 2.305 1.00 96.62 126 GLY A C 1
ATOM 913 O O . GLY A 1 126 ? 0.384 -10.176 2.232 1.00 96.62 126 GLY A O 1
ATOM 914 N N . ARG A 1 127 ? -0.943 -8.642 1.289 1.00 97.50 127 ARG A N 1
ATOM 915 C CA . ARG A 1 127 ? -0.220 -8.583 -0.001 1.00 97.50 127 ARG A CA 1
ATOM 916 C C . ARG A 1 127 ? 1.150 -7.888 0.063 1.00 97.50 127 ARG A C 1
ATOM 918 O O . ARG A 1 127 ? 1.838 -7.814 -0.948 1.00 97.50 127 ARG A O 1
ATOM 925 N N . VAL A 1 128 ? 1.555 -7.378 1.223 1.00 97.19 128 VAL A N 1
ATOM 926 C CA . VAL A 1 128 ? 2.924 -6.914 1.475 1.00 97.19 128 VAL A CA 1
ATOM 927 C C . VAL A 1 128 ? 3.650 -8.047 2.197 1.00 97.19 128 VAL A C 1
ATOM 929 O O . VAL A 1 128 ? 3.330 -8.353 3.347 1.00 97.19 128 VAL A O 1
ATOM 932 N N . LYS A 1 129 ? 4.552 -8.737 1.494 1.00 96.25 129 LYS A N 1
ATOM 933 C CA . LYS A 1 129 ? 5.322 -9.879 2.002 1.00 96.25 129 LYS A CA 1
ATOM 934 C C . LYS A 1 129 ? 6.755 -9.784 1.493 1.00 96.25 129 LYS A C 1
ATOM 936 O O . LYS A 1 129 ? 6.952 -9.623 0.293 1.00 96.25 129 LYS A O 1
ATOM 941 N N . THR A 1 130 ? 7.705 -9.994 2.394 1.00 96.62 130 THR A N 1
ATOM 942 C CA . THR A 1 130 ? 9.134 -10.079 2.090 1.00 96.62 130 THR A CA 1
ATOM 943 C C . THR A 1 130 ? 9.628 -11.459 2.511 1.00 96.62 130 THR A C 1
ATOM 945 O O . THR A 1 130 ? 9.442 -11.852 3.659 1.00 96.62 130 THR A O 1
ATOM 948 N N . PHE A 1 131 ? 10.246 -12.199 1.598 1.00 96.75 131 PHE A N 1
ATOM 949 C CA . PHE A 1 131 ? 10.976 -13.427 1.896 1.00 96.75 131 PHE A CA 1
ATOM 950 C C . PHE A 1 131 ? 12.291 -13.069 2.588 1.00 96.75 131 PHE A C 1
ATOM 952 O O . PHE A 1 131 ? 13.127 -12.405 1.981 1.00 96.75 131 PHE A O 1
ATOM 959 N N . ARG A 1 132 ? 12.450 -13.464 3.853 1.00 95.69 132 ARG A N 1
ATOM 960 C CA . ARG A 1 132 ? 13.642 -13.231 4.683 1.00 95.69 132 ARG A CA 1
ATOM 961 C C . ARG A 1 132 ? 13.638 -14.182 5.878 1.00 95.69 132 ARG A C 1
ATOM 963 O O . ARG A 1 132 ? 12.569 -14.646 6.266 1.00 95.69 132 ARG A O 1
ATOM 970 N N . ALA A 1 133 ? 14.795 -14.378 6.500 1.00 95.56 133 ALA A N 1
ATOM 971 C CA . ALA A 1 133 ? 14.875 -15.042 7.795 1.00 95.56 133 ALA A CA 1
ATOM 972 C C . ALA A 1 133 ? 14.223 -14.194 8.912 1.00 95.56 133 ALA A C 1
ATOM 974 O O . ALA A 1 133 ? 14.367 -12.966 8.949 1.00 95.56 133 ALA A O 1
ATOM 975 N N . GLY A 1 134 ? 13.527 -14.847 9.844 1.00 92.81 134 GLY A N 1
ATOM 976 C CA . GLY A 1 134 ? 12.911 -14.237 11.021 1.00 92.81 134 GLY A CA 1
ATOM 977 C C . GLY A 1 134 ? 11.631 -13.449 10.722 1.00 92.81 134 GLY A C 1
ATOM 978 O O . GLY A 1 134 ? 10.670 -13.970 10.157 1.00 92.81 134 GLY A O 1
ATOM 979 N N . GLY A 1 135 ? 11.590 -12.186 11.161 1.00 88.88 135 GLY A N 1
ATOM 980 C CA . GLY A 1 135 ? 10.366 -11.376 11.184 1.00 88.88 135 GLY A CA 1
ATOM 981 C C . GLY A 1 135 ? 9.366 -11.835 12.252 1.00 88.88 135 GLY A C 1
ATOM 982 O O . GLY A 1 135 ? 9.647 -12.733 13.040 1.00 88.88 135 GLY A O 1
ATOM 983 N N . HIS A 1 136 ? 8.175 -11.228 12.279 1.00 88.31 136 HIS A N 1
ATOM 984 C CA . HIS A 1 136 ? 7.105 -11.644 13.203 1.00 88.31 136 HIS A CA 1
ATOM 985 C C . HIS A 1 136 ? 6.525 -13.024 12.867 1.00 88.31 136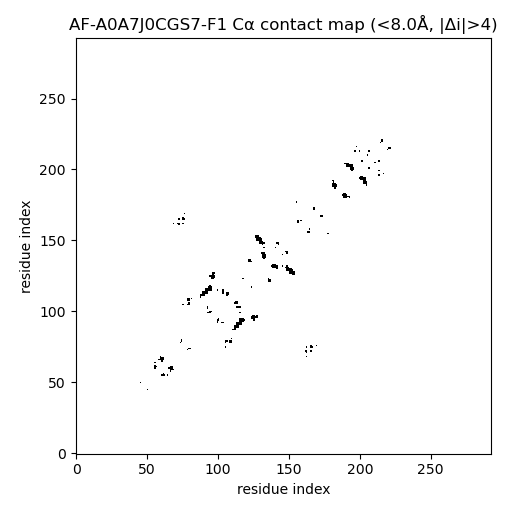 HIS A C 1
ATOM 987 O O . HIS A 1 136 ? 5.822 -13.597 13.687 1.00 88.31 136 HIS A O 1
ATOM 993 N N . GLU A 1 137 ? 6.815 -13.537 11.670 1.00 92.31 137 GLU A N 1
ATOM 994 C CA . GLU A 1 137 ? 6.410 -14.860 11.188 1.00 92.31 137 GLU A CA 1
ATOM 995 C C . GLU A 1 137 ? 7.429 -15.970 11.492 1.00 92.31 137 GLU A C 1
ATOM 997 O O . GLU A 1 137 ? 7.125 -17.135 11.250 1.00 92.31 137 GLU A O 1
ATOM 1002 N N . GLY A 1 138 ? 8.615 -15.633 12.024 1.00 93.50 138 GLY A N 1
ATOM 1003 C CA . GLY A 1 138 ? 9.639 -16.612 12.406 1.00 93.50 138 GLY A CA 1
ATOM 1004 C C . GLY A 1 138 ? 10.126 -17.492 11.250 1.00 93.50 138 GLY A C 1
ATOM 1005 O O . GLY A 1 138 ? 10.387 -18.672 11.460 1.00 93.50 138 GLY A O 1
ATOM 1006 N N . ALA A 1 139 ? 10.201 -16.951 10.030 1.00 94.06 139 ALA A N 1
ATOM 1007 C CA . ALA A 1 139 ? 10.527 -17.730 8.838 1.00 94.06 139 ALA A CA 1
ATOM 1008 C C . ALA A 1 139 ? 11.990 -18.208 8.821 1.00 94.06 139 ALA A C 1
ATOM 1010 O O . ALA A 1 139 ? 12.901 -17.491 9.238 1.00 94.06 139 ALA A O 1
ATOM 1011 N N . GLU A 1 140 ? 12.223 -19.402 8.276 1.00 95.62 140 GLU A N 1
ATOM 1012 C CA . GLU A 1 140 ? 13.567 -19.875 7.927 1.00 95.62 140 GLU A CA 1
ATOM 1013 C C . GLU A 1 140 ? 14.162 -19.048 6.779 1.00 95.62 140 GLU A C 1
ATOM 1015 O O . GLU A 1 140 ? 13.444 -18.310 6.104 1.00 95.62 140 GLU A O 1
ATOM 1020 N N . GLN A 1 141 ? 15.475 -19.148 6.556 1.00 96.69 141 GLN A N 1
ATOM 1021 C CA . GLN A 1 141 ? 16.155 -18.423 5.482 1.00 96.69 141 GLN A CA 1
ATOM 1022 C C . GLN A 1 141 ? 15.828 -19.052 4.106 1.00 96.69 141 GLN A C 1
ATOM 1024 O O . GLN A 1 141 ? 16.251 -20.178 3.852 1.00 96.69 141 GLN A O 1
ATOM 1029 N N . PRO A 1 142 ? 15.101 -18.354 3.205 1.00 96.19 142 PRO A N 1
ATOM 1030 C CA . PRO A 1 142 ? 14.742 -18.888 1.886 1.00 96.19 142 PRO A CA 1
ATOM 1031 C C . PRO A 1 142 ? 15.876 -18.911 0.847 1.00 96.19 142 PRO A C 1
ATOM 1033 O O . PRO A 1 142 ? 15.706 -19.539 -0.198 1.00 96.19 142 PRO A O 1
ATOM 1036 N N . PHE A 1 143 ? 16.993 -18.212 1.072 1.00 97.75 143 PHE A N 1
ATOM 1037 C CA . PHE A 1 143 ? 18.088 -18.087 0.101 1.00 97.75 143 PHE A CA 1
ATOM 1038 C C . PHE A 1 143 ? 19.381 -18.749 0.591 1.00 97.75 143 PHE A C 1
ATOM 1040 O O . PHE A 1 143 ? 19.631 -18.838 1.787 1.00 97.75 143 PHE A O 1
ATOM 1047 N N . ALA A 1 144 ? 20.239 -19.177 -0.340 1.00 97.25 144 ALA A N 1
ATOM 1048 C CA . ALA A 1 144 ? 21.540 -19.762 0.005 1.00 97.25 144 ALA A CA 1
ATOM 1049 C C . ALA A 1 144 ? 22.458 -18.765 0.738 1.00 97.25 144 ALA A C 1
ATOM 1051 O O . ALA A 1 144 ? 23.195 -19.145 1.642 1.00 97.25 144 ALA A O 1
ATOM 1052 N N . ASP A 1 145 ? 22.395 -17.488 0.354 1.00 97.25 145 ASP A N 1
ATOM 1053 C CA . ASP A 1 145 ? 23.088 -16.402 1.041 1.00 97.25 145 ASP A CA 1
ATOM 1054 C C . ASP A 1 145 ? 22.204 -15.859 2.181 1.00 97.25 145 ASP A C 1
ATOM 1056 O O . ASP A 1 145 ? 21.108 -15.348 1.914 1.00 97.25 145 ASP A O 1
ATOM 1060 N N . PRO A 1 146 ? 22.661 -15.917 3.448 1.00 94.06 146 PRO A N 1
ATOM 1061 C CA . PRO A 1 146 ? 21.880 -15.469 4.594 1.00 94.06 146 PRO A CA 1
ATOM 1062 C C . PRO A 1 146 ? 21.611 -13.957 4.617 1.00 94.06 146 PRO A C 1
ATOM 1064 O O . PRO A 1 146 ? 20.730 -13.519 5.357 1.00 94.06 146 PRO A O 1
ATOM 1067 N N . GLY A 1 147 ? 22.337 -13.158 3.828 1.00 94.19 147 GLY A N 1
ATOM 1068 C CA . GLY A 1 147 ? 22.116 -11.718 3.689 1.00 94.19 147 GLY A CA 1
ATOM 1069 C C . GLY A 1 147 ? 21.000 -11.343 2.709 1.00 94.19 147 GLY A C 1
ATOM 1070 O O . GLY A 1 147 ? 20.625 -10.169 2.633 1.00 94.19 147 GLY A O 1
ATOM 1071 N N . GLN A 1 148 ? 20.463 -12.304 1.951 1.00 97.56 148 GLN A N 1
ATOM 1072 C CA . GLN A 1 148 ? 19.462 -12.018 0.930 1.00 97.56 148 GLN A CA 1
ATOM 1073 C C . GLN A 1 148 ? 18.030 -12.001 1.463 1.00 97.56 148 GLN A C 1
ATOM 1075 O O . GLN A 1 148 ? 17.656 -12.678 2.422 1.00 97.56 148 GLN A O 1
ATOM 1080 N N . TYR A 1 149 ? 17.218 -11.192 0.789 1.00 97.38 149 TYR A N 1
ATOM 1081 C CA . TYR A 1 149 ? 15.775 -11.118 0.936 1.00 97.38 149 TYR A CA 1
ATOM 1082 C C . TYR A 1 149 ? 15.155 -10.690 -0.400 1.00 97.38 149 TYR A C 1
ATOM 1084 O O . TYR A 1 149 ? 15.826 -10.079 -1.235 1.00 97.38 149 TYR A O 1
ATOM 1092 N N . ALA A 1 150 ? 13.869 -10.975 -0.603 1.00 97.62 150 ALA A N 1
ATOM 1093 C CA . ALA A 1 150 ? 13.153 -10.546 -1.804 1.00 97.62 150 ALA A CA 1
ATOM 1094 C C . ALA A 1 150 ? 11.689 -10.211 -1.514 1.00 97.62 150 ALA A C 1
ATOM 1096 O O . ALA A 1 150 ? 11.062 -10.798 -0.634 1.00 97.62 150 ALA A O 1
ATOM 1097 N N . GLU A 1 151 ? 11.118 -9.288 -2.282 1.00 97.75 151 GLU A N 1
ATOM 1098 C CA . GLU A 1 151 ? 9.706 -8.926 -2.163 1.00 97.75 151 GLU A CA 1
ATOM 1099 C C . GLU A 1 151 ? 8.820 -9.912 -2.933 1.00 97.75 151 GLU A C 1
ATOM 1101 O O . GLU A 1 151 ? 9.037 -10.176 -4.113 1.00 97.75 151 GLU A O 1
ATOM 1106 N N . ALA A 1 152 ? 7.783 -10.425 -2.270 1.00 96.81 152 ALA A N 1
ATOM 1107 C CA . ALA A 1 152 ? 6.762 -11.305 -2.847 1.00 96.81 152 ALA A CA 1
ATOM 1108 C C . ALA A 1 152 ? 5.460 -10.552 -3.186 1.00 96.81 152 ALA A C 1
ATOM 1110 O O . ALA A 1 152 ? 4.429 -11.160 -3.472 1.00 96.81 152 ALA A O 1
ATOM 1111 N N . GLY A 1 153 ? 5.483 -9.221 -3.081 1.00 97.00 153 GLY A N 1
ATOM 1112 C CA . GLY A 1 153 ? 4.326 -8.354 -3.257 1.00 97.00 153 GLY A CA 1
ATOM 1113 C C . GLY A 1 153 ? 4.739 -6.925 -3.591 1.00 97.00 153 GLY A C 1
ATOM 1114 O O . GLY A 1 153 ? 5.416 -6.679 -4.587 1.00 97.00 153 GLY A O 1
ATOM 1115 N N . ALA A 1 154 ? 4.314 -5.956 -2.780 1.00 97.12 154 ALA A N 1
ATOM 1116 C CA . ALA A 1 154 ? 4.695 -4.559 -2.987 1.00 97.12 154 ALA A CA 1
ATOM 1117 C C . ALA A 1 154 ? 6.223 -4.370 -2.897 1.00 97.12 154 ALA A C 1
ATOM 1119 O O . ALA A 1 154 ? 6.811 -4.618 -1.854 1.00 97.12 154 ALA A O 1
ATOM 1120 N N . MET A 1 155 ? 6.841 -3.885 -3.979 1.00 97.31 155 MET A N 1
ATOM 1121 C CA . MET A 1 155 ? 8.306 -3.753 -4.097 1.00 97.31 155 MET A CA 1
ATOM 1122 C C . MET A 1 155 ? 8.817 -2.311 -4.208 1.00 97.31 155 MET A C 1
ATOM 1124 O O . MET A 1 155 ? 10.014 -2.059 -4.106 1.00 97.31 155 MET A O 1
ATOM 1128 N N . ARG A 1 156 ? 7.933 -1.348 -4.494 1.00 96.50 156 ARG A N 1
ATOM 1129 C CA . ARG A 1 156 ? 8.317 0.048 -4.740 1.00 96.50 156 ARG A CA 1
ATOM 1130 C C . ARG A 1 156 ? 7.199 1.011 -4.385 1.00 96.50 156 ARG A C 1
ATOM 1132 O O . ARG A 1 156 ? 6.021 0.696 -4.545 1.00 96.50 156 ARG A O 1
ATOM 1139 N N . ILE A 1 157 ? 7.591 2.202 -3.949 1.00 96.75 157 ILE A N 1
ATOM 1140 C CA . ILE A 1 157 ? 6.684 3.251 -3.488 1.00 96.75 157 ILE A CA 1
ATOM 1141 C C . ILE A 1 157 ? 7.044 4.553 -4.214 1.00 96.75 157 ILE A C 1
ATOM 1143 O O . ILE A 1 157 ? 8.119 5.105 -3.975 1.00 96.75 157 ILE A O 1
ATOM 1147 N N . PRO A 1 158 ? 6.191 5.038 -5.134 1.00 96.06 158 PRO A N 1
ATOM 1148 C CA . PRO A 1 158 ? 6.369 6.339 -5.771 1.00 96.06 158 PRO A CA 1
ATOM 1149 C C . PRO A 1 158 ? 6.380 7.495 -4.764 1.00 96.06 158 PRO A C 1
ATOM 1151 O O . PRO A 1 158 ? 5.606 7.505 -3.808 1.00 96.06 158 PRO A O 1
ATOM 1154 N N . GLY A 1 159 ? 7.195 8.521 -5.028 1.00 94.00 159 GLY A N 1
ATOM 1155 C CA . GLY A 1 159 ? 7.196 9.763 -4.240 1.00 94.00 159 GLY A CA 1
ATOM 1156 C C . GLY A 1 159 ? 5.866 10.521 -4.288 1.00 94.00 159 GLY A C 1
ATOM 1157 O O . GLY A 1 159 ? 5.526 11.231 -3.349 1.00 94.00 159 GLY A O 1
ATOM 1158 N N . SER A 1 160 ? 5.077 10.309 -5.342 1.00 95.00 160 SER A N 1
ATOM 1159 C CA . SER A 1 160 ? 3.731 10.860 -5.506 1.00 95.00 160 SER A CA 1
ATOM 1160 C C . SER A 1 160 ? 2.661 10.171 -4.650 1.00 95.00 160 SER A C 1
ATOM 1162 O O . SER A 1 160 ? 1.492 10.523 -4.768 1.00 95.00 160 SER A O 1
ATOM 1164 N N . HIS A 1 161 ? 3.014 9.195 -3.802 1.00 96.56 161 HIS A N 1
ATOM 1165 C CA . HIS A 1 161 ? 2.085 8.548 -2.870 1.00 96.56 161 HIS A CA 1
ATOM 1166 C C . HIS A 1 161 ? 2.269 9.105 -1.445 1.00 96.56 161 HIS A C 1
ATOM 1168 O O . HIS A 1 161 ? 2.910 8.471 -0.601 1.00 96.56 161 HIS A O 1
ATOM 1174 N N . PRO A 1 162 ? 1.700 10.284 -1.133 1.00 96.12 162 PRO A N 1
ATOM 1175 C CA . PRO A 1 162 ? 2.016 11.007 0.094 1.00 96.12 162 PRO A CA 1
ATOM 1176 C C . PRO A 1 162 ? 1.602 10.270 1.371 1.00 96.12 162 PRO A C 1
ATOM 1178 O O . PRO A 1 162 ? 2.276 10.396 2.384 1.00 96.12 162 PRO A O 1
ATOM 1181 N N . LEU A 1 163 ? 0.511 9.496 1.348 1.00 97.50 163 LEU A N 1
ATOM 1182 C CA . LEU A 1 163 ? -0.017 8.835 2.549 1.00 97.50 163 LEU A CA 1
ATOM 1183 C C . LEU A 1 163 ? 0.896 7.717 3.061 1.00 97.50 163 LEU A C 1
ATOM 1185 O O . LEU A 1 163 ? 1.110 7.592 4.262 1.00 97.50 163 LEU A O 1
ATOM 1189 N N . VAL A 1 164 ? 1.449 6.905 2.158 1.00 97.19 164 VAL A N 1
ATOM 1190 C CA . VAL A 1 164 ? 2.370 5.831 2.551 1.00 97.19 164 VAL A CA 1
ATOM 1191 C C . VAL A 1 164 ? 3.757 6.381 2.881 1.00 97.19 164 VAL A C 1
ATOM 1193 O O . VAL A 1 164 ? 4.374 5.898 3.822 1.00 97.19 164 VAL A O 1
ATOM 1196 N N . MET A 1 165 ? 4.217 7.425 2.178 1.00 96.94 165 MET A N 1
ATOM 1197 C CA . MET A 1 165 ? 5.460 8.122 2.530 1.00 96.94 165 MET A CA 1
ATOM 1198 C C . MET A 1 165 ? 5.379 8.726 3.935 1.00 96.94 165 MET A C 1
ATOM 1200 O O . MET A 1 165 ? 6.293 8.553 4.734 1.00 96.94 165 MET A O 1
ATOM 1204 N N . GLU A 1 166 ? 4.241 9.334 4.269 1.00 96.06 166 GLU A N 1
ATOM 1205 C CA . GLU A 1 166 ? 3.964 9.840 5.610 1.00 96.06 166 GLU A CA 1
ATOM 1206 C C . GLU A 1 166 ? 4.009 8.727 6.671 1.00 96.06 166 GLU A C 1
ATOM 1208 O O . GLU A 1 166 ? 4.640 8.894 7.710 1.00 96.06 166 GLU A O 1
ATOM 1213 N N . LEU A 1 167 ? 3.388 7.568 6.415 1.00 97.00 167 LEU A N 1
ATOM 1214 C CA . LEU A 1 167 ? 3.445 6.421 7.333 1.00 97.00 167 LEU A CA 1
ATOM 1215 C C . LEU A 1 167 ? 4.879 5.904 7.534 1.00 97.00 167 LEU A C 1
ATOM 1217 O O . LEU A 1 167 ? 5.264 5.605 8.662 1.00 97.00 167 LEU A O 1
ATOM 1221 N N . ILE A 1 168 ? 5.669 5.812 6.462 1.00 96.69 168 ILE A N 1
ATOM 1222 C CA . ILE A 1 168 ? 7.083 5.401 6.515 1.00 96.69 168 ILE A CA 1
ATOM 1223 C C . ILE A 1 168 ? 7.876 6.332 7.430 1.00 96.69 168 ILE A C 1
ATOM 1225 O O . ILE A 1 168 ? 8.599 5.858 8.308 1.00 96.69 168 ILE A O 1
ATOM 1229 N N . ASP A 1 169 ? 7.705 7.643 7.255 1.00 95.00 169 ASP A N 1
ATOM 1230 C CA . ASP A 1 169 ? 8.401 8.646 8.056 1.00 95.00 169 ASP A CA 1
ATOM 1231 C C . ASP A 1 169 ? 7.944 8.600 9.528 1.00 95.00 169 ASP A C 1
ATOM 1233 O O . ASP A 1 169 ? 8.779 8.632 10.435 1.00 95.00 169 ASP A O 1
ATOM 1237 N N . GLN A 1 170 ? 6.642 8.424 9.790 1.00 94.50 170 GLN A N 1
ATOM 1238 C CA . GLN A 1 170 ? 6.105 8.297 11.153 1.00 94.50 170 GLN A CA 1
ATOM 1239 C C . GLN A 1 170 ? 6.622 7.068 11.903 1.00 94.50 170 GLN A C 1
ATOM 1241 O O . GLN A 1 170 ? 6.930 7.161 13.093 1.00 94.50 170 GLN A O 1
ATOM 1246 N N . PHE A 1 171 ? 6.750 5.930 11.220 1.00 95.75 171 PHE A N 1
ATOM 1247 C CA . PHE A 1 171 ? 7.340 4.718 11.792 1.00 95.75 171 PHE A CA 1
ATOM 1248 C C . PHE A 1 171 ? 8.872 4.707 11.733 1.00 95.75 171 PHE A C 1
ATOM 1250 O O . PHE A 1 171 ? 9.486 3.714 12.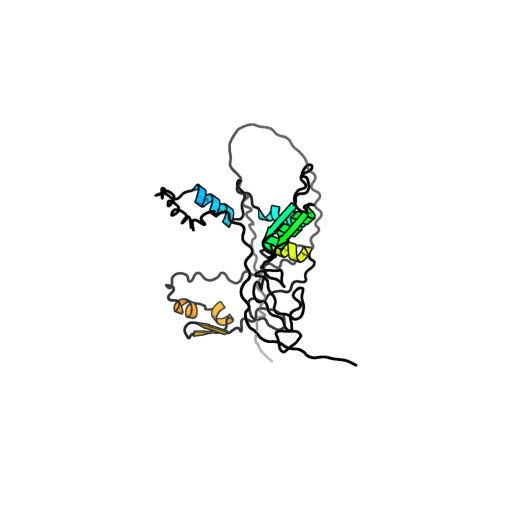120 1.00 95.75 171 PHE A O 1
ATOM 1257 N N . ARG A 1 172 ? 9.494 5.813 11.294 1.00 97.06 172 ARG A N 1
ATOM 1258 C CA . ARG A 1 172 ? 10.951 5.999 11.212 1.00 97.06 172 ARG A CA 1
ATOM 1259 C C . ARG A 1 172 ? 11.643 4.885 10.424 1.00 97.06 172 ARG A C 1
ATOM 1261 O O . ARG A 1 172 ? 12.725 4.429 10.788 1.00 97.06 172 ARG A O 1
ATOM 1268 N N . LEU A 1 173 ? 11.009 4.441 9.343 1.00 96.88 173 LEU A N 1
ATOM 1269 C CA . LEU A 1 173 ? 11.548 3.391 8.491 1.00 96.88 173 LEU A CA 1
ATOM 1270 C C . LEU A 1 173 ? 12.528 3.989 7.475 1.00 96.88 173 LEU A C 1
ATOM 1272 O O . LEU A 1 173 ? 12.230 4.969 6.790 1.00 96.88 173 LEU A O 1
ATOM 1276 N N . GLY A 1 174 ? 13.707 3.376 7.365 1.00 96.31 174 GLY A N 1
ATOM 1277 C CA . GLY A 1 174 ? 14.692 3.737 6.351 1.00 96.31 174 GLY A CA 1
ATOM 1278 C C . GLY A 1 174 ? 14.155 3.476 4.943 1.00 96.31 174 GLY A C 1
ATOM 1279 O O . GLY A 1 174 ? 13.519 2.455 4.687 1.00 96.31 174 GLY A O 1
ATOM 1280 N N . LYS A 1 175 ? 14.437 4.391 4.013 1.00 94.50 175 LYS A N 1
ATOM 1281 C CA . LYS A 1 175 ? 14.039 4.278 2.607 1.00 94.50 175 LYS A CA 1
ATOM 1282 C C . LYS A 1 175 ? 15.253 4.385 1.694 1.00 94.50 175 LYS A C 1
ATOM 1284 O O . LYS A 1 175 ? 16.126 5.224 1.897 1.00 94.50 175 LYS A O 1
ATOM 1289 N N . ARG A 1 176 ? 15.292 3.534 0.670 1.00 94.38 176 ARG A N 1
ATOM 1290 C CA . ARG A 1 176 ? 16.303 3.554 -0.394 1.00 94.38 176 ARG A CA 1
ATOM 1291 C C . ARG A 1 176 ? 15.635 3.888 -1.719 1.00 94.38 176 ARG A C 1
ATOM 1293 O O . ARG A 1 176 ? 14.456 3.599 -1.922 1.00 94.38 176 ARG A O 1
ATOM 1300 N N . ARG A 1 177 ? 16.392 4.499 -2.629 1.00 92.62 177 ARG A N 1
ATOM 1301 C CA . ARG A 1 177 ? 15.916 4.745 -3.991 1.00 92.62 177 ARG A CA 1
ATOM 1302 C C . ARG A 1 177 ? 15.721 3.404 -4.698 1.00 92.62 177 ARG A C 1
ATOM 1304 O O . ARG A 1 177 ? 16.646 2.603 -4.768 1.00 92.62 177 ARG A O 1
ATOM 1311 N N . PHE A 1 178 ? 14.528 3.186 -5.241 1.00 93.81 178 PHE A N 1
ATOM 1312 C CA . PHE A 1 178 ? 14.280 2.082 -6.159 1.00 93.81 178 PHE A CA 1
ATOM 1313 C C . PHE A 1 178 ? 14.670 2.520 -7.575 1.00 93.81 178 PHE A C 1
ATOM 1315 O O . PHE A 1 178 ? 14.092 3.468 -8.115 1.00 93.81 178 PHE A O 1
ATOM 1322 N N . HIS A 1 179 ? 15.647 1.851 -8.180 1.00 91.81 179 HIS A N 1
ATOM 1323 C CA . HIS A 1 179 ? 16.103 2.160 -9.532 1.00 91.81 179 HIS A CA 1
ATOM 1324 C C . HIS A 1 179 ? 15.231 1.425 -10.561 1.00 91.81 179 HIS A C 1
ATOM 1326 O O . HIS A 1 179 ? 15.180 0.202 -10.593 1.00 91.81 179 HIS A O 1
ATOM 1332 N N . TYR A 1 180 ? 14.516 2.178 -11.403 1.00 88.44 180 TYR A N 1
ATOM 1333 C CA . TYR A 1 180 ? 13.673 1.624 -12.481 1.00 88.44 180 TYR A CA 1
ATOM 1334 C C . TYR A 1 180 ? 14.467 1.135 -13.694 1.00 88.44 180 TYR A C 1
ATOM 1336 O O . TYR A 1 180 ? 13.925 0.473 -14.579 1.00 88.44 180 TYR A O 1
ATOM 1344 N N . VAL A 1 181 ? 15.726 1.534 -13.757 1.00 88.94 181 VAL A N 1
ATOM 1345 C CA . VAL A 1 181 ? 16.668 1.239 -14.824 1.00 88.94 181 VAL A CA 1
ATOM 1346 C C . VAL A 1 181 ? 17.971 0.816 -14.184 1.00 88.94 181 VAL A C 1
ATOM 1348 O O . VAL A 1 181 ? 18.222 1.125 -13.018 1.00 88.94 181 VAL A O 1
ATOM 1351 N N . ASP A 1 182 ? 18.795 0.126 -14.958 1.00 91.06 182 ASP A N 1
ATOM 1352 C CA . ASP A 1 182 ? 20.169 -0.111 -14.561 1.00 91.06 182 ASP A CA 1
ATOM 1353 C C . ASP A 1 182 ? 20.911 1.220 -14.394 1.00 91.06 182 ASP A C 1
ATOM 1355 O O . ASP A 1 182 ? 20.687 2.183 -15.139 1.00 91.06 182 ASP A O 1
ATOM 1359 N N . VAL A 1 183 ? 21.772 1.259 -13.383 1.00 92.31 183 VAL A N 1
ATOM 1360 C CA . VAL A 1 183 ? 22.587 2.416 -13.027 1.00 92.31 183 VAL A CA 1
ATOM 1361 C C . VAL A 1 183 ? 24.066 2.048 -13.009 1.00 92.31 183 VAL A C 1
ATOM 1363 O O . VAL A 1 183 ? 24.405 0.869 -12.903 1.00 92.31 183 VAL A O 1
ATOM 1366 N N . ASP A 1 184 ? 24.932 3.044 -13.159 1.00 92.31 184 ASP A N 1
ATOM 1367 C CA . ASP A 1 184 ? 26.383 2.904 -12.995 1.00 92.31 184 ASP A CA 1
ATOM 1368 C C . ASP A 1 184 ? 26.814 2.955 -11.514 1.00 92.31 184 ASP A C 1
ATOM 1370 O O . ASP A 1 184 ? 25.979 2.935 -10.603 1.00 92.31 184 ASP A O 1
ATOM 1374 N N . SER A 1 185 ? 28.129 2.974 -11.272 1.00 91.31 185 SER A N 1
ATOM 1375 C CA . SER A 1 185 ? 28.731 3.040 -9.934 1.00 91.31 185 SER A CA 1
ATOM 1376 C C . SER A 1 185 ? 28.352 4.309 -9.171 1.00 91.31 185 SER A C 1
ATOM 1378 O O . SER A 1 185 ? 28.297 4.294 -7.942 1.00 91.31 185 SER A O 1
ATOM 1380 N N . GLU A 1 186 ? 28.038 5.386 -9.885 1.00 91.12 186 GLU A N 1
ATOM 1381 C CA . GLU A 1 186 ? 27.632 6.679 -9.339 1.00 91.12 186 GLU A CA 1
ATOM 1382 C C . GLU A 1 186 ? 26.106 6.767 -9.133 1.00 91.12 186 GLU A C 1
ATOM 1384 O O . GLU A 1 186 ? 25.592 7.746 -8.585 1.00 91.12 186 GLU A O 1
ATOM 1389 N N . GLY A 1 187 ? 25.358 5.735 -9.542 1.00 88.00 187 GLY A N 1
ATOM 1390 C CA . GLY A 1 187 ? 23.906 5.659 -9.407 1.00 88.00 187 GLY A CA 1
ATOM 1391 C C . GLY A 1 187 ? 23.127 6.425 -10.484 1.00 88.00 187 GLY A C 1
ATOM 1392 O O . GLY A 1 187 ? 21.918 6.651 -10.312 1.00 88.00 187 GLY A O 1
ATOM 1393 N N . LEU A 1 188 ? 23.781 6.819 -11.581 1.00 89.50 188 LEU A N 1
ATOM 1394 C CA . LEU A 1 188 ? 23.164 7.478 -12.732 1.00 89.50 188 LEU A CA 1
ATOM 1395 C C . LEU A 1 188 ? 22.591 6.443 -13.718 1.00 89.50 188 LEU A C 1
ATOM 1397 O O . LEU A 1 188 ? 23.139 5.352 -13.852 1.00 89.50 188 LEU A O 1
ATOM 1401 N N . PRO A 1 189 ? 21.478 6.743 -14.423 1.00 90.44 189 PRO A N 1
ATOM 1402 C CA . PRO A 1 189 ? 20.894 5.840 -15.418 1.00 90.44 189 PRO A CA 1
ATOM 1403 C C . PRO A 1 189 ? 21.881 5.419 -16.516 1.00 90.44 189 PRO A C 1
ATOM 1405 O O . PRO A 1 189 ? 22.187 6.198 -17.417 1.00 90.44 189 PRO A O 1
ATOM 1408 N N . ALA A 1 190 ? 22.303 4.156 -16.500 1.00 91.81 190 ALA A N 1
ATOM 1409 C CA . ALA A 1 190 ? 23.230 3.611 -17.487 1.00 91.81 190 ALA A CA 1
ATOM 1410 C C . ALA A 1 190 ? 22.501 3.110 -18.750 1.00 91.81 190 ALA A C 1
ATOM 1412 O O . ALA A 1 190 ? 23.063 3.140 -19.846 1.00 91.81 190 ALA A O 1
ATOM 1413 N N . ASN A 1 191 ? 21.233 2.695 -18.620 1.00 92.19 191 ASN A N 1
ATOM 1414 C CA . ASN A 1 191 ? 20.364 2.245 -19.719 1.00 92.19 191 ASN A CA 1
ATOM 1415 C C . ASN A 1 191 ? 21.000 1.168 -20.629 1.00 92.19 191 ASN A C 1
ATOM 1417 O O . ASN A 1 191 ? 20.709 1.080 -21.829 1.00 92.19 191 ASN A O 1
ATOM 1421 N N . ARG A 1 192 ? 21.851 0.323 -20.048 1.00 93.06 192 ARG A N 1
ATOM 1422 C CA . ARG A 1 192 ? 22.489 -0.840 -20.664 1.00 93.06 192 ARG A CA 1
ATOM 1423 C C . ARG A 1 192 ? 21.565 -2.054 -20.641 1.00 93.06 192 ARG A C 1
ATOM 1425 O O . ARG A 1 192 ? 21.874 -3.037 -21.300 1.00 93.06 192 ARG A O 1
ATOM 1432 N N . THR A 1 193 ? 20.430 -2.033 -19.944 1.00 93.38 193 THR A N 1
ATOM 1433 C CA . THR A 1 193 ? 19.482 -3.162 -19.952 1.00 93.38 193 THR A CA 1
ATOM 1434 C C . THR A 1 193 ? 19.073 -3.536 -21.383 1.00 93.38 193 THR A C 1
ATOM 1436 O O . THR A 1 193 ? 18.750 -2.667 -22.198 1.00 93.38 193 THR A O 1
ATOM 1439 N N . TRP A 1 194 ? 19.098 -4.833 -21.697 1.00 93.88 194 TRP A N 1
ATOM 1440 C CA . TRP A 1 194 ? 18.607 -5.353 -22.973 1.00 93.88 194 TRP A CA 1
ATOM 1441 C C . TRP A 1 194 ? 17.076 -5.346 -23.007 1.00 93.88 194 TRP A C 1
ATOM 1443 O O . TRP A 1 194 ? 16.430 -5.809 -22.071 1.00 93.88 194 TRP A O 1
ATOM 1453 N N . ILE A 1 195 ? 16.507 -4.871 -24.112 1.00 93.81 195 ILE A N 1
ATOM 1454 C CA . ILE A 1 195 ? 15.093 -5.025 -24.455 1.00 93.81 195 ILE A CA 1
ATOM 1455 C C . ILE A 1 195 ? 15.026 -6.048 -25.586 1.00 93.81 195 ILE A C 1
ATOM 1457 O O . ILE A 1 195 ? 15.690 -5.870 -26.608 1.00 93.81 195 ILE A O 1
ATOM 1461 N N . HIS A 1 196 ? 14.251 -7.115 -25.395 1.00 95.62 196 HIS A N 1
ATOM 1462 C CA . HIS A 1 196 ? 14.013 -8.138 -26.409 1.00 95.62 196 HIS A CA 1
ATOM 1463 C C . HIS A 1 196 ? 12.506 -8.326 -26.600 1.00 95.62 196 HIS A C 1
ATOM 1465 O O . HIS A 1 196 ? 11.823 -8.796 -25.694 1.00 95.62 196 HIS A O 1
ATOM 1471 N N . VAL A 1 197 ? 11.995 -7.899 -27.754 1.00 94.38 197 VAL A N 1
ATOM 1472 C CA . VAL A 1 197 ? 10.562 -7.893 -28.088 1.00 94.38 197 VAL A CA 1
ATOM 1473 C C . VAL A 1 197 ? 10.413 -8.251 -29.562 1.00 94.38 197 VAL A C 1
ATOM 1475 O O . VAL A 1 197 ? 11.090 -7.654 -30.393 1.00 94.38 197 VAL A O 1
ATOM 1478 N N . ASN A 1 198 ? 9.539 -9.206 -29.897 1.00 93.94 198 ASN A N 1
ATOM 1479 C CA . ASN A 1 198 ? 9.224 -9.586 -31.285 1.00 93.94 198 ASN A CA 1
ATOM 1480 C C . ASN A 1 198 ? 10.473 -9.879 -32.149 1.00 93.94 198 ASN A C 1
ATOM 1482 O O . ASN A 1 198 ? 10.570 -9.441 -33.291 1.00 93.94 198 ASN A O 1
ATOM 1486 N N . GLY A 1 199 ? 11.479 -10.553 -31.575 1.00 94.50 199 GLY A N 1
ATOM 1487 C CA . GLY A 1 199 ? 12.755 -10.863 -32.242 1.00 94.50 199 GLY A CA 1
ATOM 1488 C C . GLY A 1 199 ? 13.721 -9.677 -32.388 1.00 94.50 199 GLY A C 1
ATOM 1489 O O . GLY A 1 199 ? 14.846 -9.842 -32.857 1.00 94.50 199 GLY A O 1
ATOM 1490 N N . ILE A 1 200 ? 13.329 -8.473 -31.964 1.00 94.62 200 ILE A N 1
ATOM 1491 C CA . ILE A 1 200 ? 14.178 -7.282 -31.961 1.00 94.62 200 ILE A CA 1
ATOM 1492 C C . ILE A 1 200 ? 14.871 -7.175 -30.609 1.00 94.62 200 ILE A C 1
ATOM 1494 O O . ILE A 1 200 ? 14.225 -7.029 -29.571 1.00 94.62 200 ILE A O 1
ATOM 1498 N N . ARG A 1 201 ? 16.204 -7.193 -30.630 1.00 96.44 201 ARG A N 1
ATOM 1499 C CA . ARG A 1 201 ? 17.050 -6.949 -29.463 1.00 96.44 201 ARG A CA 1
ATOM 1500 C C . ARG A 1 201 ? 17.754 -5.602 -29.601 1.00 96.44 201 ARG A C 1
ATOM 1502 O O . ARG A 1 201 ? 18.479 -5.389 -30.569 1.00 96.44 201 ARG A O 1
ATOM 1509 N N . VAL A 1 202 ? 17.550 -4.714 -28.633 1.00 95.38 202 VAL A N 1
ATOM 1510 C CA . VAL A 1 202 ? 18.189 -3.387 -28.564 1.00 95.38 202 VAL A CA 1
ATOM 1511 C C . VAL A 1 202 ? 18.564 -3.057 -27.124 1.00 95.38 202 VAL A C 1
ATOM 1513 O O . VAL A 1 202 ? 17.968 -3.584 -26.178 1.00 95.38 202 VAL A O 1
ATOM 1516 N N . ARG A 1 203 ? 19.547 -2.180 -26.922 1.00 94.69 203 ARG A N 1
ATOM 1517 C CA . ARG A 1 203 ? 19.800 -1.616 -25.585 1.00 94.69 203 ARG A CA 1
ATOM 1518 C C . ARG A 1 203 ? 18.731 -0.572 -25.259 1.00 94.69 203 ARG A C 1
ATOM 1520 O O . ARG A 1 203 ? 18.248 0.136 -26.143 1.00 94.69 203 ARG A O 1
ATOM 1527 N N . ARG A 1 204 ? 18.391 -0.407 -23.978 1.00 93.50 204 ARG A N 1
ATOM 1528 C CA . ARG A 1 204 ? 17.438 0.626 -23.536 1.00 93.50 204 ARG A CA 1
ATOM 1529 C C . ARG A 1 204 ? 17.856 2.035 -23.979 1.00 93.50 204 ARG A C 1
ATOM 1531 O O . ARG A 1 204 ? 16.992 2.809 -24.380 1.00 93.50 204 ARG A O 1
ATOM 1538 N N . ALA A 1 205 ? 19.152 2.350 -23.976 1.00 92.62 205 ALA A N 1
ATOM 1539 C CA . ALA A 1 205 ? 19.669 3.629 -24.472 1.00 92.62 205 ALA A CA 1
ATOM 1540 C C . ALA A 1 205 ? 19.390 3.859 -25.972 1.00 92.62 205 ALA A C 1
ATOM 1542 O O . ALA A 1 205 ? 19.089 4.978 -26.379 1.00 92.62 205 ALA A O 1
ATOM 1543 N N . GLU A 1 206 ? 19.465 2.811 -26.795 1.00 93.38 206 GLU A N 1
ATOM 1544 C CA . GLU A 1 206 ? 19.150 2.883 -28.228 1.00 93.38 206 GLU A CA 1
ATOM 1545 C C . GLU A 1 206 ? 17.650 3.070 -28.445 1.00 93.38 206 GLU A C 1
ATOM 1547 O O . GLU A 1 206 ? 17.245 3.952 -29.200 1.00 93.38 206 GLU A O 1
ATOM 1552 N N . TYR A 1 207 ? 16.830 2.300 -27.723 1.00 93.06 207 TYR A N 1
ATOM 1553 C CA . TYR A 1 207 ? 15.375 2.439 -27.758 1.00 93.06 207 TYR A CA 1
ATOM 1554 C C . TYR A 1 207 ? 14.923 3.848 -27.355 1.00 93.06 207 TYR A C 1
ATOM 1556 O O . TYR A 1 207 ? 14.092 4.437 -28.036 1.00 93.06 207 TYR A O 1
ATOM 1564 N N . ALA A 1 208 ? 15.493 4.417 -26.288 1.00 90.50 208 ALA A N 1
ATOM 1565 C CA . ALA A 1 208 ? 15.143 5.760 -25.827 1.00 90.50 208 ALA A CA 1
ATOM 1566 C C . ALA A 1 208 ? 15.439 6.851 -26.874 1.00 90.50 208 ALA A C 1
ATOM 1568 O O . ALA A 1 208 ? 14.698 7.826 -26.957 1.00 90.50 208 ALA A O 1
ATOM 1569 N N . ARG A 1 209 ? 16.493 6.681 -27.687 1.00 92.75 209 ARG A N 1
ATOM 1570 C CA . ARG A 1 209 ? 16.829 7.599 -28.790 1.00 92.75 209 ARG A CA 1
ATOM 1571 C C . ARG A 1 209 ? 15.976 7.365 -30.038 1.00 92.75 209 ARG A C 1
ATOM 1573 O O . ARG A 1 209 ? 15.591 8.324 -30.697 1.00 92.75 209 ARG A O 1
ATOM 1580 N N . ALA A 1 210 ? 15.704 6.106 -30.380 1.00 91.81 210 ALA A N 1
ATOM 1581 C CA . ALA A 1 210 ? 15.027 5.722 -31.617 1.00 91.81 210 ALA A CA 1
ATOM 1582 C C . ALA A 1 210 ? 14.037 4.557 -31.389 1.00 91.81 210 ALA A C 1
ATOM 1584 O O . ALA A 1 210 ? 14.303 3.420 -31.790 1.00 91.81 210 ALA A O 1
ATOM 1585 N N . PRO A 1 211 ? 12.856 4.816 -30.794 1.00 92.56 211 PRO A N 1
ATOM 1586 C CA . PRO A 1 211 ? 11.927 3.755 -30.391 1.00 92.56 211 PRO A CA 1
ATOM 1587 C C . PRO A 1 211 ? 11.154 3.134 -31.563 1.00 92.56 211 PRO A C 1
ATOM 1589 O O . PRO A 1 211 ? 10.553 2.071 -31.410 1.00 92.56 211 PRO A O 1
ATOM 1592 N N . ARG A 1 212 ? 11.169 3.774 -32.745 1.00 90.12 212 ARG A N 1
ATOM 1593 C CA . ARG A 1 212 ? 10.320 3.427 -33.902 1.00 90.12 212 ARG A CA 1
ATOM 1594 C C . ARG A 1 212 ? 10.383 1.948 -34.274 1.00 90.12 212 ARG A C 1
ATOM 1596 O O . ARG A 1 212 ? 9.336 1.335 -34.433 1.00 90.12 212 ARG A O 1
ATOM 1603 N N . ARG A 1 213 ? 11.589 1.374 -34.349 1.00 89.62 213 ARG A N 1
ATOM 1604 C CA . ARG A 1 213 ? 11.799 -0.030 -34.739 1.00 89.62 213 ARG A CA 1
ATOM 1605 C C . ARG A 1 213 ? 11.071 -1.004 -33.807 1.00 89.62 213 ARG A C 1
ATOM 1607 O O . ARG A 1 213 ? 10.466 -1.956 -34.277 1.00 89.62 213 ARG A O 1
ATOM 1614 N N . VAL A 1 214 ? 11.109 -0.757 -32.496 1.00 91.81 214 VAL A N 1
ATOM 1615 C CA . VAL A 1 214 ? 10.410 -1.592 -31.507 1.00 91.81 214 VAL A CA 1
ATOM 1616 C C . VAL A 1 214 ? 8.910 -1.291 -31.513 1.00 91.81 214 VAL A C 1
ATOM 1618 O O . VAL A 1 214 ? 8.115 -2.224 -31.554 1.00 91.81 214 VAL A O 1
ATOM 1621 N N . ASN A 1 215 ? 8.502 -0.018 -31.546 1.00 91.50 215 ASN A N 1
ATOM 1622 C CA . ASN A 1 215 ? 7.084 0.367 -31.510 1.00 91.50 215 ASN A CA 1
ATOM 1623 C C . ASN A 1 215 ? 6.291 -0.163 -32.716 1.00 91.50 215 ASN A C 1
ATOM 1625 O O . ASN A 1 215 ? 5.179 -0.656 -32.548 1.00 91.50 215 ASN A O 1
ATOM 1629 N N . GLN A 1 216 ? 6.874 -0.116 -33.918 1.00 89.94 216 GLN A N 1
ATOM 1630 C CA . GLN A 1 216 ? 6.251 -0.643 -35.138 1.00 89.94 216 GLN A CA 1
ATOM 1631 C C . GLN A 1 216 ? 6.027 -2.158 -35.079 1.00 89.94 216 GLN A C 1
ATOM 1633 O O . GLN A 1 216 ? 5.079 -2.653 -35.681 1.00 89.94 216 GLN A O 1
ATOM 1638 N N . SER A 1 217 ? 6.838 -2.894 -34.311 1.00 91.44 217 SER A N 1
ATOM 1639 C CA . SER A 1 217 ? 6.662 -4.343 -34.157 1.00 91.44 217 SER A CA 1
ATOM 1640 C C . SER A 1 217 ? 5.357 -4.733 -33.448 1.00 91.44 217 SER A C 1
ATOM 1642 O O . SER A 1 217 ? 4.934 -5.876 -33.561 1.00 91.44 217 SER A O 1
ATOM 1644 N N . PHE A 1 218 ? 4.700 -3.799 -32.748 1.00 90.62 218 PHE A N 1
ATOM 1645 C CA . PHE A 1 218 ? 3.387 -4.011 -32.125 1.00 90.62 218 PHE A CA 1
ATOM 1646 C C . PHE A 1 218 ? 2.207 -3.735 -33.072 1.00 90.62 218 PHE A C 1
ATOM 1648 O O . PHE A 1 218 ? 1.060 -3.773 -32.636 1.00 90.62 218 PHE A O 1
ATOM 1655 N N . GLY A 1 219 ? 2.462 -3.407 -34.345 1.00 83.25 219 GLY A N 1
ATOM 1656 C CA . GLY A 1 219 ? 1.406 -3.082 -35.309 1.00 83.25 219 GLY A CA 1
ATOM 1657 C C . GLY A 1 219 ? 0.700 -1.752 -35.032 1.00 83.25 219 GLY A C 1
ATOM 1658 O O . GLY A 1 219 ? -0.378 -1.513 -35.567 1.00 83.25 219 GLY A O 1
ATOM 1659 N N . VAL A 1 220 ? 1.286 -0.880 -34.202 1.00 73.31 220 VAL A N 1
ATOM 1660 C CA . VAL A 1 220 ? 0.742 0.458 -33.936 1.00 73.31 220 VAL A CA 1
ATOM 1661 C C . VAL A 1 220 ? 0.879 1.296 -35.217 1.00 73.31 220 VAL A C 1
ATOM 1663 O O . VAL A 1 220 ? 2.013 1.505 -35.666 1.00 73.31 220 VAL A O 1
ATOM 1666 N N . PRO A 1 221 ? -0.229 1.777 -35.823 1.00 65.06 221 PRO A N 1
ATOM 1667 C CA . PRO A 1 221 ? -0.178 2.604 -37.026 1.00 65.06 221 PRO A CA 1
ATOM 1668 C C . PRO A 1 221 ? 0.720 3.828 -36.812 1.00 65.06 221 PRO A C 1
ATOM 1670 O O . PRO A 1 221 ? 0.719 4.428 -35.739 1.00 65.06 221 PRO A O 1
ATOM 1673 N N . GLY A 1 222 ? 1.498 4.204 -37.830 1.00 57.72 222 GLY A N 1
ATOM 1674 C CA . GLY A 1 222 ? 2.591 5.187 -37.756 1.00 57.72 222 GLY A CA 1
ATOM 1675 C C . GLY A 1 222 ? 2.203 6.651 -37.489 1.00 57.72 222 GLY A C 1
ATOM 1676 O O . GLY A 1 222 ? 2.940 7.554 -37.882 1.00 57.72 222 GLY A O 1
ATOM 1677 N N . HIS A 1 223 ? 1.075 6.923 -36.838 1.00 57.09 223 HIS A N 1
ATOM 1678 C CA . HIS A 1 223 ? 0.628 8.265 -36.475 1.00 57.09 223 HIS A CA 1
ATOM 1679 C C . HIS A 1 223 ? 0.829 8.490 -34.980 1.00 57.09 223 HIS A C 1
ATOM 1681 O O . HIS A 1 223 ? -0.065 8.248 -34.181 1.00 57.09 223 HIS A O 1
ATOM 1687 N N . THR A 1 224 ? 2.045 8.893 -34.611 1.00 50.44 224 THR A N 1
ATOM 1688 C CA . THR A 1 224 ? 2.398 9.775 -33.472 1.00 50.44 224 THR A CA 1
ATOM 1689 C C . THR A 1 224 ? 3.910 9.714 -33.271 1.00 50.44 224 THR A C 1
ATOM 1691 O O . THR A 1 224 ? 4.448 9.267 -32.264 1.00 50.44 224 THR A O 1
ATOM 1694 N N . GLY A 1 225 ? 4.635 10.185 -34.283 1.00 48.84 225 GLY A N 1
ATOM 1695 C CA . GLY A 1 225 ? 5.992 10.676 -34.096 1.00 48.84 225 GLY A CA 1
ATOM 1696 C C . GLY A 1 225 ? 5.960 12.127 -33.632 1.00 48.84 225 GLY A C 1
ATOM 1697 O O . GLY A 1 225 ? 6.592 12.956 -34.274 1.00 48.84 225 GLY A O 1
ATOM 1698 N N . THR A 1 226 ? 5.217 12.462 -32.575 1.00 47.09 226 THR A N 1
ATOM 1699 C CA . THR A 1 226 ? 5.516 13.700 -31.851 1.00 47.09 226 THR A CA 1
ATOM 1700 C C . THR A 1 226 ? 6.879 13.459 -31.208 1.00 47.09 226 THR A C 1
ATOM 1702 O O . THR A 1 226 ? 7.023 12.462 -30.492 1.00 47.09 226 THR A O 1
ATOM 1705 N N . PRO A 1 227 ? 7.910 14.272 -31.493 1.00 42.03 227 PRO A N 1
ATOM 1706 C CA . PRO A 1 227 ? 9.173 14.158 -30.784 1.00 42.03 227 PRO A CA 1
ATOM 1707 C C . PRO A 1 227 ? 8.863 14.183 -29.290 1.00 42.03 227 PRO A C 1
ATOM 1709 O O . PRO A 1 227 ? 8.115 15.050 -28.834 1.00 42.03 227 PRO A O 1
ATOM 1712 N N . LEU A 1 228 ? 9.403 13.230 -28.527 1.00 42.09 228 LEU A N 1
ATOM 1713 C CA . LEU A 1 228 ? 9.475 13.419 -27.084 1.00 42.09 228 LEU A CA 1
ATOM 1714 C C . LEU A 1 228 ? 10.152 14.783 -26.884 1.00 42.09 228 LEU A C 1
ATOM 1716 O O . LEU A 1 228 ? 11.204 14.997 -27.501 1.00 42.09 228 LEU A O 1
ATOM 1720 N N . PRO A 1 229 ? 9.573 15.724 -26.110 1.00 39.97 229 PRO A N 1
ATOM 1721 C CA . PRO A 1 229 ? 10.302 16.934 -25.776 1.00 39.97 229 PRO A CA 1
ATOM 1722 C C . PRO A 1 229 ? 11.656 16.495 -25.218 1.00 39.97 229 PRO A C 1
ATOM 1724 O O . PRO A 1 229 ? 11.725 15.518 -24.462 1.00 39.97 229 PRO A O 1
ATOM 1727 N N . ALA A 1 230 ? 12.724 17.166 -25.663 1.00 39.72 230 ALA A N 1
ATOM 1728 C CA . ALA A 1 230 ? 14.072 16.967 -25.146 1.00 39.72 230 ALA A CA 1
ATOM 1729 C C . ALA A 1 230 ? 14.004 16.802 -23.618 1.00 39.72 230 ALA A C 1
ATOM 1731 O O . ALA A 1 230 ? 13.156 17.460 -23.002 1.00 39.72 230 ALA A O 1
ATOM 1732 N N . PRO A 1 231 ? 14.817 15.908 -23.015 1.00 39.53 231 PRO A N 1
ATOM 1733 C CA . PRO A 1 231 ? 14.710 15.596 -21.596 1.00 39.53 231 PRO A CA 1
ATOM 1734 C C . PRO A 1 231 ? 14.604 16.907 -20.837 1.00 39.53 231 PRO A C 1
ATOM 1736 O O . PRO A 1 231 ? 15.468 17.767 -21.001 1.00 39.53 231 PRO A O 1
ATOM 1739 N N . PHE A 1 232 ? 13.504 17.084 -20.096 1.00 30.25 232 PHE A N 1
ATOM 1740 C CA . PHE A 1 232 ? 13.326 18.235 -19.225 1.00 30.25 232 PHE A CA 1
ATOM 1741 C C . PHE A 1 232 ? 14.630 18.385 -18.448 1.00 30.25 232 PHE A C 1
ATOM 1743 O O . PHE A 1 232 ? 14.962 17.534 -17.619 1.00 30.25 232 PHE A O 1
ATOM 1750 N N . CYS A 1 233 ? 15.395 19.430 -18.771 1.00 27.56 233 CYS A N 1
ATOM 1751 C CA . CYS A 1 233 ? 16.468 19.893 -17.921 1.00 27.56 233 CYS A CA 1
ATOM 1752 C C . CYS A 1 233 ? 15.786 20.139 -16.585 1.00 27.56 233 CYS A C 1
ATOM 1754 O O . CYS A 1 233 ? 14.972 21.055 -16.471 1.00 27.56 233 CYS A O 1
ATOM 1756 N N . VAL A 1 234 ? 16.032 19.257 -15.618 1.00 32.53 234 VAL A N 1
ATOM 1757 C CA . VAL A 1 234 ? 15.605 19.453 -14.240 1.00 32.53 234 VAL A CA 1
ATOM 1758 C C . VAL A 1 234 ? 16.139 20.834 -13.873 1.00 32.53 234 VAL A C 1
ATOM 1760 O O . VAL A 1 234 ? 17.363 20.998 -13.864 1.00 32.53 234 VAL A O 1
ATOM 1763 N N . PRO A 1 235 ? 15.294 21.859 -13.648 1.00 34.34 235 PRO A N 1
ATOM 1764 C CA . PRO A 1 235 ? 15.815 23.123 -13.182 1.00 34.34 235 PRO A CA 1
ATOM 1765 C C . PRO A 1 235 ? 16.488 22.806 -11.860 1.00 34.34 235 PRO A C 1
ATOM 1767 O O . PRO A 1 235 ? 15.878 22.196 -10.980 1.00 34.34 235 PRO A O 1
ATOM 1770 N N . CYS A 1 236 ? 17.766 23.157 -11.778 1.00 28.73 236 CYS A N 1
ATOM 1771 C CA . CYS A 1 236 ? 18.568 23.142 -10.574 1.00 28.73 236 CYS A CA 1
ATOM 1772 C C . CYS A 1 236 ? 17.728 23.701 -9.414 1.00 28.73 236 CYS A C 1
ATOM 1774 O O . CYS A 1 236 ? 17.584 24.910 -9.258 1.00 28.73 236 CYS A O 1
ATOM 1776 N N . TRP A 1 237 ? 17.149 22.812 -8.604 1.00 26.78 237 TRP A N 1
ATOM 1777 C CA . TRP A 1 237 ? 16.374 23.163 -7.410 1.00 26.78 237 TRP A CA 1
ATOM 1778 C C . TRP A 1 237 ? 17.281 23.660 -6.271 1.00 26.78 237 TRP A C 1
ATOM 1780 O O . TRP A 1 237 ? 16.834 23.866 -5.148 1.00 26.78 237 TRP A O 1
ATOM 1790 N N . THR A 1 238 ? 18.566 23.877 -6.555 1.00 31.94 238 THR A N 1
ATOM 1791 C CA . THR A 1 238 ? 19.608 24.157 -5.567 1.00 31.94 238 THR A CA 1
ATOM 1792 C C . THR A 1 238 ? 20.024 25.629 -5.510 1.00 31.94 238 THR A C 1
ATOM 1794 O O . THR A 1 238 ? 21.014 25.943 -4.859 1.00 31.94 238 THR A O 1
ATOM 1797 N N . ARG A 1 239 ? 19.311 26.567 -6.155 1.00 28.80 239 ARG A N 1
ATOM 1798 C CA . ARG A 1 239 ? 19.723 27.989 -6.157 1.00 28.80 239 ARG A CA 1
ATOM 1799 C C . ARG A 1 239 ? 18.602 29.005 -5.899 1.00 28.80 239 ARG A C 1
ATOM 1801 O O . ARG A 1 239 ? 18.589 30.071 -6.494 1.00 28.80 239 ARG A O 1
ATOM 1808 N N . CYS A 1 240 ? 17.694 28.697 -4.972 1.00 25.95 240 CYS A N 1
ATOM 1809 C CA . CYS A 1 240 ? 16.783 29.693 -4.377 1.00 25.95 240 CYS A CA 1
ATOM 1810 C C . CYS A 1 240 ? 16.801 29.700 -2.837 1.00 25.95 240 CYS A C 1
ATOM 1812 O O . CYS A 1 240 ? 15.925 30.281 -2.208 1.00 25.95 240 CYS A O 1
ATOM 1814 N N . ALA A 1 241 ? 17.814 29.089 -2.219 1.00 29.17 241 ALA A N 1
ATOM 1815 C CA . ALA A 1 241 ? 18.018 29.105 -0.772 1.00 29.17 241 ALA A CA 1
ATOM 1816 C C . ALA A 1 241 ? 19.317 29.845 -0.421 1.00 29.17 241 ALA A C 1
ATOM 1818 O O . ALA A 1 241 ? 20.203 29.273 0.195 1.00 29.17 241 ALA A O 1
ATOM 1819 N N . THR A 1 242 ? 19.486 31.076 -0.911 1.00 34.66 242 THR A N 1
ATOM 1820 C CA . THR A 1 242 ? 20.456 32.072 -0.399 1.00 34.66 242 THR A CA 1
ATOM 1821 C C . THR A 1 242 ? 20.281 33.371 -1.182 1.00 34.66 242 THR A C 1
ATOM 1823 O O . THR A 1 242 ? 21.060 33.719 -2.061 1.00 34.66 242 THR A O 1
ATOM 1826 N N . SER A 1 243 ? 19.198 34.092 -0.917 1.00 27.86 243 SER A N 1
ATOM 1827 C CA . SER A 1 243 ? 19.100 35.519 -1.244 1.00 27.86 243 SER A CA 1
ATOM 1828 C C . SER A 1 243 ? 18.142 36.156 -0.248 1.00 27.86 243 SER A C 1
ATOM 1830 O O . SER A 1 243 ? 16.975 36.404 -0.529 1.00 27.86 243 SER A O 1
ATOM 1832 N N . SER A 1 244 ? 18.639 36.348 0.969 1.00 33.53 244 SER A N 1
ATOM 1833 C CA . SER A 1 244 ? 18.115 37.345 1.891 1.00 33.53 244 SER A CA 1
ATOM 1834 C C . SER A 1 244 ? 18.273 38.714 1.233 1.00 33.53 244 SER A C 1
ATOM 1836 O O . SER A 1 244 ? 19.382 39.240 1.164 1.00 33.53 244 SER A O 1
ATOM 1838 N N . VAL A 1 245 ? 17.177 39.275 0.731 1.00 31.12 245 VAL A N 1
ATOM 1839 C CA . VAL A 1 245 ? 17.111 40.691 0.375 1.00 31.12 245 VAL A CA 1
ATOM 1840 C C . VAL A 1 245 ? 16.019 41.316 1.221 1.00 31.12 245 VAL A C 1
ATOM 1842 O O . VAL A 1 245 ? 14.828 41.074 1.042 1.00 31.12 245 VAL A O 1
ATOM 1845 N N . THR A 1 246 ? 16.478 42.091 2.193 1.00 32.03 246 THR A N 1
ATOM 1846 C CA . THR A 1 246 ? 15.712 43.058 2.964 1.00 32.03 246 THR A CA 1
ATOM 1847 C C . THR A 1 246 ? 14.976 43.981 1.996 1.00 32.03 246 THR A C 1
ATOM 1849 O O . THR A 1 246 ? 15.592 44.628 1.152 1.00 32.03 246 THR A O 1
ATOM 1852 N N . SER A 1 247 ? 13.655 44.058 2.094 1.00 28.03 247 SER A N 1
ATOM 1853 C CA . SER A 1 247 ? 12.897 45.147 1.481 1.00 28.03 247 SER A CA 1
ATOM 1854 C C . SER A 1 247 ? 11.792 45.570 2.427 1.00 28.03 247 SER A C 1
ATOM 1856 O O . SER A 1 247 ? 10.770 44.908 2.591 1.00 28.03 247 SER A O 1
ATOM 1858 N N . THR A 1 248 ? 12.067 46.684 3.091 1.00 27.97 248 THR A N 1
ATOM 1859 C CA . THR A 1 248 ? 11.129 47.487 3.858 1.00 27.97 248 THR A CA 1
ATOM 1860 C C . THR A 1 248 ? 10.116 48.071 2.876 1.00 27.97 248 THR A C 1
ATOM 1862 O O . THR A 1 248 ? 10.477 48.887 2.033 1.00 27.97 248 THR A O 1
ATOM 1865 N N . ALA A 1 249 ? 8.856 47.646 2.956 1.00 27.95 249 ALA A N 1
ATOM 1866 C CA . ALA A 1 249 ? 7.761 48.272 2.225 1.00 27.95 249 ALA A CA 1
ATOM 1867 C C . ALA A 1 249 ? 6.847 48.983 3.226 1.00 27.95 249 ALA A C 1
ATOM 1869 O O . ALA A 1 249 ? 6.088 48.357 3.965 1.00 27.95 249 ALA A O 1
ATOM 1870 N N . THR A 1 250 ? 6.961 50.307 3.262 1.00 24.42 250 THR A N 1
ATOM 1871 C CA . THR A 1 250 ? 6.069 51.212 3.987 1.00 24.42 250 THR A CA 1
ATOM 1872 C C . THR A 1 250 ? 4.709 51.219 3.288 1.00 24.42 250 THR A C 1
ATOM 1874 O O . THR A 1 250 ? 4.609 51.599 2.123 1.00 24.42 250 THR A O 1
ATOM 1877 N N . ALA A 1 251 ? 3.655 50.791 3.983 1.00 25.62 251 ALA A N 1
ATOM 1878 C CA . ALA A 1 251 ? 2.286 50.875 3.488 1.00 25.62 251 ALA A CA 1
ATOM 1879 C C . ALA A 1 251 ? 1.737 52.293 3.716 1.00 25.62 251 ALA A C 1
ATOM 1881 O O . ALA A 1 251 ? 1.565 52.722 4.855 1.00 25.62 251 ALA A O 1
ATOM 1882 N N . SER A 1 252 ? 1.448 53.009 2.630 1.00 25.02 252 SER A N 1
ATOM 1883 C CA . SER A 1 252 ? 0.613 54.212 2.632 1.00 25.02 252 SER A CA 1
ATOM 1884 C C . SER A 1 252 ? -0.759 53.828 2.084 1.00 25.02 252 SER A C 1
ATOM 1886 O O . SER A 1 252 ? -0.878 53.383 0.942 1.00 25.02 252 SER A O 1
ATOM 1888 N N . ALA A 1 253 ? -1.784 53.941 2.926 1.00 25.36 253 ALA A N 1
ATOM 1889 C CA . ALA A 1 253 ? -3.174 53.761 2.544 1.00 25.36 253 ALA A CA 1
ATOM 1890 C C . ALA A 1 253 ? -3.721 55.094 2.020 1.00 25.36 253 ALA A C 1
ATOM 1892 O O . ALA A 1 253 ? -3.763 56.073 2.763 1.00 25.36 253 ALA A O 1
ATOM 1893 N N . SER A 1 254 ? -4.188 55.127 0.769 1.00 24.81 254 SER A N 1
ATOM 1894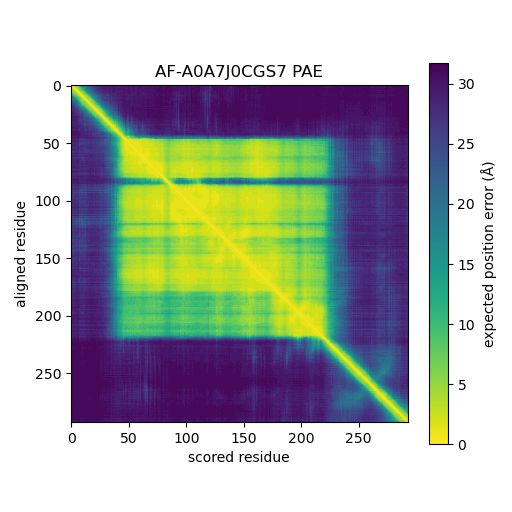 C CA . SER A 1 254 ? -5.106 56.168 0.313 1.00 24.81 254 SER A CA 1
ATOM 1895 C C . SER A 1 254 ? -6.421 55.533 -0.127 1.00 24.81 254 SER A C 1
ATOM 1897 O O . SER A 1 254 ? -6.501 54.646 -0.978 1.00 24.81 254 SER A O 1
ATOM 1899 N N . THR A 1 255 ? -7.472 55.953 0.559 1.00 29.27 255 THR A N 1
ATOM 1900 C CA . THR A 1 255 ? -8.864 55.622 0.301 1.00 29.27 255 THR A CA 1
ATOM 1901 C C . THR A 1 255 ? -9.343 56.490 -0.854 1.00 29.27 255 THR A C 1
ATOM 1903 O O . THR A 1 255 ? -9.313 57.713 -0.746 1.00 29.27 255 THR A O 1
ATOM 1906 N N . ASN A 1 256 ? -9.886 55.894 -1.915 1.00 26.25 256 ASN A N 1
ATOM 1907 C CA . ASN A 1 256 ? -10.921 56.592 -2.665 1.00 26.25 256 ASN A CA 1
ATOM 1908 C C . ASN A 1 256 ? -12.014 55.638 -3.140 1.00 26.25 256 ASN A C 1
ATOM 1910 O O . ASN A 1 256 ? -11.769 54.532 -3.618 1.00 26.25 256 ASN A O 1
ATOM 1914 N N . ARG A 1 257 ? -13.246 56.085 -2.923 1.00 28.30 257 ARG A N 1
ATOM 1915 C CA . ARG A 1 257 ? -14.494 55.346 -3.049 1.00 28.30 257 ARG A CA 1
ATOM 1916 C C . ARG A 1 257 ? -15.224 55.914 -4.260 1.00 28.30 257 ARG A C 1
ATOM 1918 O O . ARG A 1 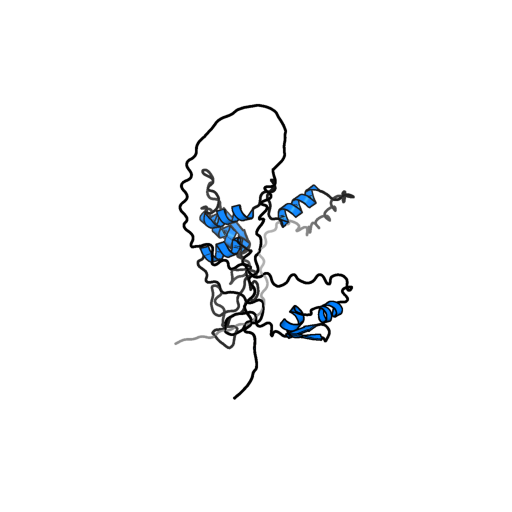257 ? -15.617 57.072 -4.229 1.00 28.30 257 ARG A O 1
ATOM 1925 N N . SER A 1 258 ? -15.494 55.107 -5.282 1.00 26.38 258 SER A N 1
ATOM 1926 C CA . SER A 1 258 ? -16.620 55.382 -6.181 1.00 26.38 258 SER A CA 1
ATOM 1927 C C . SER A 1 258 ? -17.227 54.085 -6.720 1.00 26.38 258 SER A C 1
ATOM 1929 O O . SER A 1 258 ? -16.552 53.073 -6.892 1.00 26.38 258 SER A O 1
ATOM 1931 N N . ARG A 1 259 ? -18.556 54.110 -6.844 1.00 28.59 259 ARG A N 1
ATOM 1932 C CA . ARG A 1 259 ? -19.453 52.996 -7.164 1.00 28.59 259 ARG A CA 1
ATOM 1933 C C . ARG A 1 259 ? -19.494 52.739 -8.673 1.00 28.59 259 ARG A C 1
ATOM 1935 O O . ARG A 1 259 ? -19.653 53.687 -9.430 1.00 28.59 259 ARG A O 1
ATOM 1942 N N . SER A 1 260 ? -19.549 51.475 -9.085 1.00 28.52 260 SER A N 1
ATOM 1943 C CA . SER A 1 260 ? -20.543 50.944 -10.043 1.00 28.52 260 SER A CA 1
ATOM 1944 C C . SER A 1 260 ? -20.290 49.452 -10.280 1.00 28.52 260 SER A C 1
ATOM 1946 O O . SER A 1 260 ? -19.160 48.976 -10.216 1.00 28.52 260 SER A O 1
ATOM 1948 N N . GLY A 1 261 ? -21.372 48.687 -10.422 1.00 27.25 261 GLY A N 1
ATOM 1949 C CA . GLY A 1 261 ? -21.339 47.232 -10.460 1.00 27.25 261 GLY A CA 1
ATOM 1950 C C . GLY A 1 261 ? -20.850 46.665 -11.789 1.00 27.25 261 GLY A C 1
ATOM 1951 O O . GLY A 1 261 ? -21.240 47.136 -12.848 1.00 27.25 261 GLY A O 1
ATOM 1952 N N . CYS A 1 262 ? -20.078 45.586 -11.699 1.00 25.73 262 CYS A N 1
ATOM 1953 C CA . CYS A 1 262 ? -19.971 44.533 -12.704 1.00 25.73 262 CYS A CA 1
ATOM 1954 C C . CYS A 1 262 ? -19.611 43.234 -11.972 1.00 25.73 262 CYS A C 1
ATOM 1956 O O . CYS A 1 262 ? -18.627 43.173 -11.237 1.00 25.73 262 CYS A O 1
ATOM 1958 N N . ARG A 1 263 ? -20.435 42.193 -12.143 1.00 29.45 263 ARG A N 1
ATOM 1959 C CA . ARG A 1 263 ? -20.068 40.816 -11.793 1.00 29.45 263 ARG A CA 1
ATOM 1960 C C . ARG A 1 263 ? -18.969 40.379 -12.763 1.00 29.45 263 ARG A C 1
ATOM 1962 O O . ARG A 1 263 ? -19.215 40.352 -13.962 1.00 29.45 263 ARG A O 1
ATOM 1969 N N . ALA A 1 264 ? -17.804 40.003 -12.250 1.00 29.36 264 ALA A N 1
ATOM 1970 C CA . ALA A 1 264 ? -16.765 39.320 -13.013 1.00 29.36 264 ALA A CA 1
ATOM 1971 C C . ALA A 1 264 ? -16.327 38.073 -12.233 1.00 29.36 264 ALA A C 1
ATOM 1973 O O . ALA A 1 264 ? -16.132 38.134 -11.019 1.00 29.36 264 ALA A O 1
ATOM 1974 N N . GLY A 1 265 ? -16.270 36.936 -12.933 1.00 29.66 265 GLY A N 1
ATOM 1975 C CA . GLY A 1 265 ? -15.858 35.634 -12.407 1.00 29.66 265 GLY A CA 1
ATOM 1976 C C . GLY A 1 265 ? -14.391 35.597 -11.955 1.00 29.66 265 GLY A C 1
ATOM 1977 O O . GLY A 1 265 ? -13.709 36.622 -11.978 1.00 29.66 265 GLY A O 1
ATOM 1978 N N . PRO A 1 266 ? -13.885 34.429 -11.518 1.00 30.20 266 PRO A N 1
ATOM 1979 C CA . PRO A 1 266 ? -12.545 34.329 -10.953 1.00 30.20 266 PRO A CA 1
ATOM 1980 C C . PRO A 1 266 ? -11.493 34.749 -11.986 1.00 30.20 266 PRO A C 1
ATOM 1982 O O . PRO A 1 266 ? -11.345 34.132 -13.042 1.00 30.20 266 PRO A O 1
ATOM 1985 N N . ALA A 1 267 ? -10.780 35.827 -11.662 1.00 25.55 267 ALA A N 1
ATOM 1986 C CA . ALA A 1 267 ? -9.667 36.342 -12.433 1.00 25.55 267 ALA A CA 1
ATOM 1987 C C . ALA A 1 267 ? -8.554 35.289 -12.499 1.00 25.55 267 ALA A C 1
ATOM 1989 O O . ALA A 1 267 ? -7.992 34.877 -11.483 1.00 25.55 267 ALA A O 1
ATOM 1990 N N . TRP A 1 268 ? -8.232 34.867 -13.717 1.00 23.50 268 TRP A N 1
ATOM 1991 C CA . TRP A 1 268 ? -6.994 34.166 -14.007 1.00 23.50 268 TRP A CA 1
ATOM 1992 C C . TRP A 1 268 ? -5.856 35.184 -13.900 1.00 23.50 268 TRP A C 1
ATOM 1994 O O . TRP A 1 268 ? -5.727 36.066 -14.745 1.00 23.50 268 TRP A O 1
ATOM 2004 N N . CYS A 1 269 ? -5.030 35.082 -12.858 1.00 21.91 269 CYS A N 1
ATOM 2005 C CA . CYS A 1 269 ? -3.746 35.777 -12.817 1.00 21.91 269 CYS A CA 1
ATOM 2006 C C . CYS A 1 269 ? -2.801 35.118 -13.830 1.00 21.91 269 CYS A C 1
ATOM 2008 O O . CYS A 1 269 ? -2.062 34.188 -13.509 1.00 21.91 269 CYS A O 1
ATOM 2010 N N . SER A 1 270 ? -2.828 35.598 -15.070 1.00 23.09 270 SER A N 1
ATOM 2011 C CA . SER A 1 270 ? -1.768 35.368 -16.044 1.00 23.09 270 SER A CA 1
ATOM 2012 C C . SER A 1 270 ? -0.542 36.184 -15.632 1.00 23.09 270 SER A C 1
ATOM 2014 O O . SER A 1 270 ? -0.486 37.394 -15.846 1.00 23.09 270 SER A O 1
ATOM 2016 N N . VAL A 1 271 ? 0.442 35.528 -15.016 1.00 24.66 271 VAL A N 1
ATOM 2017 C CA . VAL A 1 271 ? 1.777 36.105 -14.828 1.00 24.66 271 VAL A CA 1
ATOM 2018 C C . VAL A 1 271 ? 2.534 35.946 -16.143 1.00 24.66 271 VAL A C 1
ATOM 2020 O O . VAL A 1 271 ? 3.074 34.885 -16.449 1.00 24.66 271 VAL A O 1
ATOM 2023 N N . SER A 1 272 ? 2.552 37.009 -16.940 1.00 22.58 272 SER A N 1
ATOM 2024 C CA . SER A 1 272 ? 3.400 37.123 -18.124 1.00 22.58 272 SER A CA 1
ATOM 2025 C C . SER A 1 272 ? 4.838 37.390 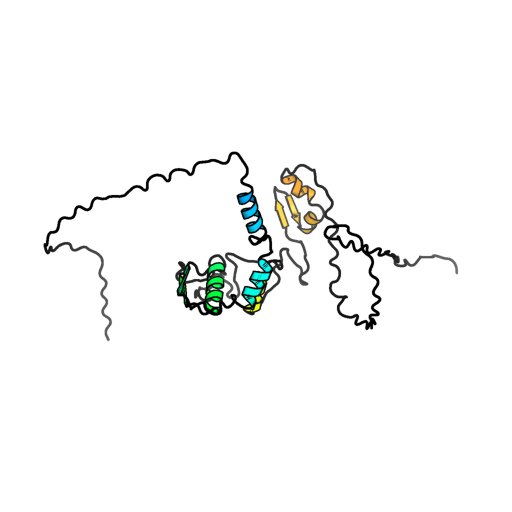-17.677 1.00 22.58 272 SER A C 1
ATOM 2027 O O . SER A 1 272 ? 5.205 38.528 -17.397 1.00 22.58 272 SER A O 1
ATOM 2029 N N . VAL A 1 273 ? 5.672 36.352 -17.588 1.00 26.83 273 VAL A N 1
ATOM 2030 C CA . VAL A 1 273 ? 7.122 36.533 -17.429 1.00 26.83 273 VAL A CA 1
ATOM 2031 C C . VAL A 1 273 ? 7.722 36.778 -18.812 1.00 26.83 273 VAL A C 1
ATOM 2033 O O . VAL A 1 273 ? 8.072 35.845 -19.529 1.00 26.83 273 VAL A O 1
ATOM 2036 N N . THR A 1 274 ? 7.855 38.042 -19.209 1.00 29.30 274 THR A N 1
ATOM 2037 C CA . THR A 1 274 ? 8.711 38.426 -20.341 1.00 29.30 274 THR A CA 1
ATOM 2038 C C . THR A 1 274 ? 10.170 38.425 -19.888 1.00 29.30 274 THR A C 1
ATOM 2040 O O . THR A 1 274 ? 10.744 39.468 -19.585 1.00 29.30 274 THR A O 1
ATOM 2043 N N . GLY A 1 275 ? 10.766 37.235 -19.805 1.00 27.03 275 GLY A N 1
ATOM 2044 C CA . GLY A 1 275 ? 12.204 37.054 -19.616 1.00 27.03 275 GLY A CA 1
ATOM 2045 C C . GLY A 1 275 ? 12.899 36.947 -20.971 1.00 27.03 275 GLY A C 1
ATOM 2046 O O . GLY A 1 275 ? 12.733 35.960 -21.680 1.00 27.03 275 GLY A O 1
ATOM 2047 N N . ARG A 1 276 ? 13.662 37.973 -21.349 1.00 24.97 276 ARG A N 1
ATOM 2048 C CA . ARG A 1 276 ? 14.482 37.991 -22.566 1.00 24.97 276 ARG A CA 1
ATOM 2049 C C . ARG A 1 276 ? 15.759 37.180 -22.291 1.00 24.97 276 ARG A C 1
ATOM 2051 O O . ARG A 1 276 ? 16.581 37.603 -21.487 1.00 24.97 276 ARG A O 1
ATOM 2058 N N . CYS A 1 277 ? 15.923 36.014 -22.916 1.00 24.30 277 CYS A N 1
ATOM 2059 C CA . CYS A 1 277 ? 17.171 35.247 -22.850 1.00 24.30 277 CYS A CA 1
ATOM 2060 C C . CYS A 1 277 ? 18.221 35.884 -23.772 1.00 24.30 277 CYS A C 1
ATOM 2062 O O . CYS A 1 277 ? 18.139 35.751 -24.990 1.00 24.30 277 CYS A O 1
ATOM 2064 N N . SER A 1 278 ? 19.214 36.566 -23.205 1.00 27.22 278 SER A N 1
ATOM 2065 C CA . SER A 1 278 ? 20.452 36.915 -23.906 1.00 27.22 278 SER A CA 1
ATOM 2066 C C . SER A 1 278 ? 21.396 35.711 -23.877 1.00 27.22 278 SER A C 1
ATOM 2068 O O . SER A 1 278 ? 21.908 35.351 -22.817 1.00 27.22 278 SER A O 1
ATOM 2070 N N . ALA A 1 279 ? 21.599 35.074 -25.029 1.00 27.64 279 ALA A N 1
ATOM 2071 C CA . ALA A 1 279 ? 22.614 34.044 -25.214 1.00 27.64 279 ALA A CA 1
ATOM 2072 C C . ALA A 1 279 ? 23.985 34.711 -25.402 1.00 27.64 279 ALA A C 1
ATOM 2074 O O . ALA A 1 279 ? 24.205 35.411 -26.388 1.00 27.64 279 ALA A O 1
ATOM 2075 N N . SER A 1 280 ? 24.903 34.509 -24.460 1.00 29.23 280 SER A N 1
ATOM 2076 C CA . SER A 1 280 ? 26.329 34.761 -24.663 1.00 29.23 280 SER A CA 1
ATOM 2077 C C . SER A 1 280 ? 26.968 33.509 -25.273 1.00 29.23 280 SER A C 1
ATOM 2079 O O . SER A 1 280 ? 26.993 32.446 -24.653 1.00 29.23 280 SER A O 1
ATOM 2081 N N . SER A 1 281 ? 27.453 33.624 -26.510 1.00 27.77 281 SER A N 1
ATOM 2082 C CA . SER A 1 281 ? 28.246 32.581 -27.173 1.00 27.77 281 SER A CA 1
ATOM 2083 C C . SER A 1 281 ? 29.602 32.396 -26.476 1.00 27.77 28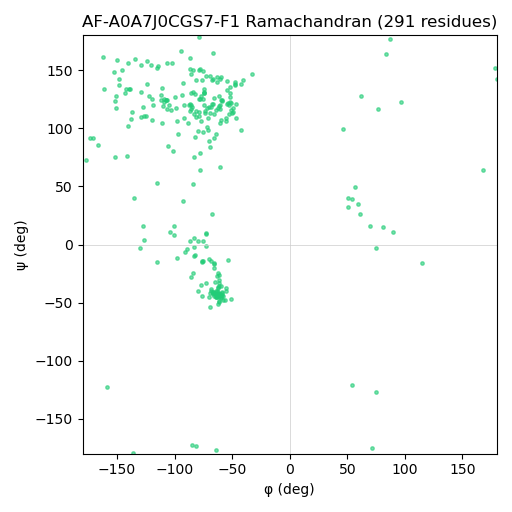1 SER A C 1
ATOM 2085 O O . SER A 1 281 ? 30.208 33.390 -26.070 1.00 27.77 281 SER A O 1
ATOM 2087 N N . PRO A 1 282 ? 30.126 31.163 -26.362 1.00 33.28 282 PRO A N 1
ATOM 2088 C CA . PRO A 1 282 ? 31.498 30.942 -25.929 1.00 33.28 282 PRO A CA 1
ATOM 2089 C C . PRO A 1 282 ? 32.475 31.294 -27.062 1.00 33.28 282 PRO A C 1
ATOM 2091 O O . PRO A 1 282 ? 32.298 30.869 -28.202 1.00 33.28 282 PRO A O 1
ATOM 2094 N N . ASN A 1 283 ? 33.501 32.079 -26.732 1.00 31.78 283 ASN A N 1
ATOM 2095 C CA . ASN A 1 283 ? 34.604 32.441 -27.621 1.00 31.78 283 ASN A CA 1
ATOM 2096 C C . ASN A 1 283 ? 35.352 31.195 -28.123 1.00 31.78 283 ASN A C 1
ATOM 2098 O O . ASN A 1 283 ? 35.903 30.431 -27.331 1.00 31.78 283 ASN A O 1
ATOM 2102 N N . THR A 1 284 ? 35.432 31.051 -29.443 1.00 30.34 284 THR A N 1
ATOM 2103 C CA . THR A 1 284 ? 36.399 30.197 -30.144 1.00 30.34 284 THR A CA 1
ATOM 2104 C C . THR A 1 284 ? 37.695 30.996 -30.339 1.00 30.34 284 THR A C 1
ATOM 2106 O O . THR A 1 284 ? 37.612 32.124 -30.828 1.00 30.34 284 THR A O 1
ATOM 2109 N N . PRO A 1 285 ? 38.894 30.482 -30.007 1.00 32.75 285 PRO A N 1
ATOM 2110 C CA . PRO A 1 285 ? 40.134 31.151 -30.383 1.00 32.75 285 PRO A CA 1
ATOM 2111 C C . PRO A 1 285 ? 40.405 30.939 -31.879 1.00 32.75 285 PRO A C 1
ATOM 2113 O O . PRO A 1 285 ? 40.423 29.810 -32.371 1.00 32.75 285 PRO A O 1
ATOM 2116 N N . ALA A 1 286 ? 40.588 32.042 -32.603 1.00 31.38 286 ALA A N 1
ATOM 2117 C CA . ALA A 1 286 ? 40.955 32.051 -34.011 1.00 31.38 286 ALA A CA 1
ATOM 2118 C C . ALA A 1 286 ? 42.434 31.676 -34.189 1.00 31.38 286 ALA A C 1
ATOM 2120 O O . ALA A 1 286 ? 43.316 32.251 -33.553 1.00 31.38 286 ALA A O 1
ATOM 2121 N N . SER A 1 287 ? 42.692 30.726 -35.087 1.00 29.39 287 SER A N 1
ATOM 2122 C CA . SER A 1 287 ? 44.009 30.458 -35.655 1.00 29.39 287 SER A CA 1
ATOM 2123 C C . SER A 1 287 ? 44.369 31.538 -36.678 1.00 29.39 287 SER A C 1
ATOM 2125 O O . SER A 1 287 ? 43.600 31.770 -37.612 1.00 29.39 287 SER A O 1
ATOM 2127 N N . THR A 1 288 ? 45.560 32.117 -36.578 1.00 34.59 288 THR A N 1
ATOM 2128 C CA . THR A 1 288 ? 46.192 32.874 -37.667 1.00 34.59 288 THR A CA 1
ATOM 2129 C C . THR A 1 288 ? 47.597 32.328 -37.888 1.00 34.59 288 THR A C 1
ATOM 2131 O O . THR A 1 288 ? 48.425 32.369 -36.982 1.00 34.59 288 THR A O 1
ATOM 2134 N N . ASN A 1 289 ? 47.842 31.798 -39.087 1.00 32.66 289 ASN A N 1
ATOM 2135 C CA . ASN A 1 289 ? 49.156 31.377 -39.565 1.00 32.66 289 ASN A CA 1
ATOM 2136 C C . ASN A 1 289 ? 49.838 32.514 -40.348 1.00 32.66 289 ASN A C 1
ATOM 2138 O O . ASN A 1 289 ? 49.266 32.986 -41.327 1.00 32.66 289 ASN A O 1
ATOM 2142 N N . GLY A 1 290 ? 51.087 32.809 -39.957 1.00 31.91 290 GLY A N 1
ATOM 2143 C CA . GLY A 1 290 ? 52.240 33.198 -40.799 1.00 31.91 290 GLY A CA 1
ATOM 2144 C C . GLY A 1 290 ? 52.401 34.669 -41.231 1.00 31.91 290 GLY A C 1
ATOM 2145 O O . GLY A 1 290 ? 51.417 35.405 -41.193 1.00 31.91 290 GLY A O 1
ATOM 2146 N N . PRO A 1 291 ? 53.599 35.097 -41.720 1.00 43.12 291 PRO A N 1
ATOM 2147 C CA . PRO A 1 291 ? 54.840 34.325 -41.974 1.00 43.12 291 PRO A CA 1
ATOM 2148 C C . PRO A 1 291 ? 56.177 34.991 -41.511 1.00 43.12 291 PRO A C 1
ATOM 2150 O O . PRO A 1 291 ? 56.177 36.129 -41.054 1.00 43.12 291 PRO A O 1
ATOM 2153 N N . SER A 1 292 ? 57.304 34.282 -41.760 1.00 31.14 292 SER A N 1
ATOM 2154 C CA . SER A 1 292 ? 58.730 34.727 -41.877 1.00 31.14 292 SER A CA 1
ATOM 2155 C C . SER A 1 292 ? 59.381 35.374 -40.640 1.00 31.14 292 SER A C 1
ATOM 2157 O O . SER A 1 292 ? 58.830 36.310 -40.083 1.00 31.14 292 SER A O 1
ATOM 2159 N N . THR A 1 293 ? 60.542 34.955 -40.131 1.00 36.16 293 THR A N 1
ATOM 2160 C CA . THR A 1 293 ? 61.816 34.485 -40.725 1.00 36.16 293 THR A CA 1
ATOM 2161 C C . THR A 1 293 ? 62.509 33.465 -39.828 1.00 36.16 293 THR A C 1
ATOM 2163 O O . THR A 1 293 ? 62.331 33.588 -38.596 1.00 36.16 293 THR A O 1
#

Nearest PDB structures (foldseek):
  8jpw-assembly1_A  TM=8.886E-01  e=2.203E-14  Streptomyces sp. X-119-6
  2e1m-assembly1_A-2  TM=8.798E-01  e=2.203E-14  Streptomyces sp. X-119-6
  7e0c-assembly1_A  TM=8.860E-01  e=4.015E-14  Streptomyces sp. X-119-6
  7e0d-assembly1_A  TM=8.850E-01  e=1.991E-13  Streptomyces sp. X-119-6
  5jv5-assembly1_B  TM=3.680E-01  e=2.483E+00  Trypanosoma brucei brucei

Organism: NCBI:txid284028

Sequence (293 aa):
MERAQGGFSRRSFAAAVGTATVATALTSGVTAAAPAQAAPRDSTGIDFDRCLAVARALLVLDSDDRPLVPRYQTVLKKGLPAQRRARPKNVMVIGAGPAGLVAAWLLKKAGHRVTVLEANGNRAGGRVKTFRAGGHEGAEQPFADPGQYAEAGAMRIPGSHPLVMELIDQFRLGKRRFHYVDVDSEGLPANRTWIHVNGIRVRRAEYARAPRRVNQSFGVPGHTGTPLPAPFCVPCWTRCATSSVTSTATASASTNRSRSGCRAGPAWCSVSVTGRCSASSPNTPASTNGPST

Mean predicted aligned error: 18.88 Å

InterPro domains:
  IPR002937 Amine oxidase [PF01593] (99-181)
  IPR006311 Twin-arginine translocation pathway, signal sequence [PS51318] (1-38)
  IPR036188 FAD/NAD(P)-binding domain superfamily [G3DSA:3.50.50.60] (81-142)
  IPR036188 FAD/NAD(P)-binding domain superfamily [SSF51905] (87-212)
  IPR050281 Flavin monoamine oxidase and related enzymes [PTHR10742] (72-182)

Foldseek 3Di:
DDDDDDDDDDDDDDDDDDDDDDDDDPPPPPVPDDPPDDDPPPDPDDPVVVVVVVVCVVQCADPVRHHCVVVLLCCLVVADPQPVPDDAEEEEFEALAPVSVSVQVRSVVNVHRYDYHHPDPQDGHVQWDKQAAQDSSRDDHPDPDNPDMGTPHDDDDDPVPVNVVSVCVVVPHDDDDDDPADADPVRHHPQQDWDADLNDIDGRVVCVVPVCVVVVSVVDPPPDPPPDPDPPPPPPPPPPPDDPDDDDDDDDDDDDDDDDDDDDPDDDPPPDPPDDDDDDDDDDDDDDDDDDD

pLDDT: mean 70.48, std 29.78, range [21.91, 98.69]

Radius of gyration: 35.09 Å; Cα contacts (8 Å, |Δi|>4): 193; chains: 1; bounding box: 101×106×76 Å